Protein AF-A0AAE0DJ66-F1 (afdb_monomer_lite)

Secondary structure (DSSP, 8-state):
-TTTT-BTTTS-GGGTT--EEEEEEES---PPTT--HHHHSGGG---TTEEE-SSSEEEESSHHHHH-TTS-HHHHHHHHHHPBPEEHHHHHSPP-S-STTSGGGTT-EEEEEETT-SSS-HHHHHHHHHHT-S--EEEEES--S-HHHHSHHHHHHHHHHHHHHHTTPPPPHHHHHHHHHHH----------PPPPPPTTS---B-STT-EEEEETTTTSSSGGGSSS-SS--SSSGGG-------

Sequence (247 aa):
MAAKGLSKAEMPAASRKGGIIGLIFICAFVAQEGQSLISSLPGKKFDPWVVDYEDGQLGVRNAKNIFYNDVSPQLASQAIIRLKNQSQNALETPSGPPAWSDSFYNGRRAYVVCTEDQAVPPIGQQLMIQHSGVKWDVANIPTGHSPFLSQPGSLAAYIVAEVVKFQGGALNPNQMLSISNTTEIPLGSAESSEPASLPTAAAELSLALFSTVAVPSNLAAESGVASFFTGTELSNLTALLDLPADS

pLDDT: mean 72.69, std 26.64, range [24.89, 97.62]

InterPro domains:
  IPR029058 Alpha/Beta hydrolase fold [G3DSA:3.40.50.1820] (10-165)
  IPR052897 Secondary metabolite biosynthesis hydrolase [PTHR37017] (2-166)

Organism: NCBI:txid209136

Foldseek 3Di:
DVQACQALVSDDPVGNLKGFLAKEAELAFLADAQDFQLNPDVVSDDDPQWDDPVPQWIDGDPCCVQANVLFDPVLSVVVNVLEDTAGNCNRGPGDHHDNCLDPSRQQRAEYEQACSENNQHSVNVVVSCVVSVGDYHYFYAPHYNCCCRNPVPLVLLVVVCSLCSSVVHDDDPVSVVSRVVRVDDDDDDDDDDDDDDADPPPDPDHPVNGRMDGHMPNCPPDPPVAPVRDDPPPPPVVVVPPDDDDD

Radius of gyration: 19.14 Å; chains: 1; bounding box: 62×39×51 Å

Structure (mmCIF, N/CA/C/O backbone):
data_AF-A0AAE0DJ66-F1
#
_entry.id   AF-A0AAE0DJ66-F1
#
loop_
_atom_site.group_PDB
_atom_site.id
_atom_site.type_symbol
_atom_site.label_atom_id
_atom_site.label_alt_id
_atom_site.label_comp_id
_atom_site.label_asym_id
_atom_site.label_entity_id
_atom_site.label_seq_id
_atom_site.pdbx_PDB_ins_code
_atom_site.Cartn_x
_atom_site.Cartn_y
_atom_site.Cartn_z
_atom_site.occupancy
_atom_site.B_iso_or_equiv
_atom_site.auth_seq_id
_atom_site.auth_comp_id
_atom_site.auth_asym_id
_atom_site.auth_atom_id
_atom_site.pdbx_PDB_model_num
ATOM 1 N N . MET A 1 1 ? 4.812 2.232 13.138 1.00 58.59 1 MET A N 1
ATOM 2 C CA . MET A 1 1 ? 4.309 2.707 11.821 1.00 58.59 1 MET A CA 1
ATOM 3 C C . MET A 1 1 ? 3.535 4.017 11.958 1.00 58.59 1 MET A C 1
ATOM 5 O O . MET A 1 1 ? 3.030 4.282 13.040 1.00 58.59 1 MET A O 1
ATOM 9 N N . ALA A 1 2 ? 3.415 4.805 10.880 1.00 65.44 2 ALA A N 1
ATOM 10 C CA . ALA A 1 2 ? 2.959 6.209 10.883 1.00 65.44 2 ALA A CA 1
ATOM 11 C C . ALA A 1 2 ? 1.622 6.506 11.602 1.00 65.44 2 ALA A C 1
ATOM 13 O O . ALA A 1 2 ? 1.447 7.602 12.116 1.00 65.44 2 ALA A O 1
ATOM 14 N N . ALA A 1 3 ? 0.698 5.543 11.673 1.00 81.00 3 ALA A N 1
ATOM 15 C CA . ALA A 1 3 ? -0.620 5.712 12.300 1.00 81.00 3 ALA A CA 1
ATOM 16 C C . ALA A 1 3 ? -0.701 5.266 13.780 1.00 81.00 3 ALA A C 1
ATOM 18 O O . ALA A 1 3 ? -1.770 5.339 14.388 1.00 81.00 3 ALA A O 1
ATOM 19 N N . LYS A 1 4 ? 0.392 4.748 14.360 1.00 84.25 4 LYS A N 1
ATOM 20 C CA . LYS A 1 4 ? 0.399 4.193 15.724 1.00 84.25 4 LYS A CA 1
ATOM 21 C C . LYS A 1 4 ? 0.175 5.309 16.748 1.00 84.25 4 LYS A C 1
ATOM 23 O O . LYS A 1 4 ? 0.842 6.335 16.669 1.00 84.25 4 LYS A O 1
ATOM 28 N N . GLY A 1 5 ? -0.745 5.113 17.697 1.00 84.25 5 GLY A N 1
ATOM 29 C CA . GLY A 1 5 ? -1.082 6.123 18.709 1.00 84.25 5 GLY A CA 1
ATOM 30 C C . GLY A 1 5 ? -1.919 7.299 18.189 1.00 84.25 5 GLY A C 1
ATOM 31 O O . GLY A 1 5 ? -2.186 8.237 18.936 1.00 84.25 5 GLY A O 1
ATOM 32 N N . LEU A 1 6 ? -2.331 7.273 16.914 1.00 83.88 6 LEU A N 1
ATOM 33 C CA . LEU A 1 6 ? -3.152 8.315 16.286 1.00 83.88 6 LEU A CA 1
ATOM 34 C C . LEU A 1 6 ? -4.622 7.901 16.143 1.00 83.88 6 LEU A C 1
ATOM 36 O O . LEU A 1 6 ? -5.395 8.584 15.463 1.00 83.88 6 LEU A O 1
ATOM 40 N N . SER A 1 7 ? -5.032 6.787 16.757 1.00 81.81 7 SER A N 1
ATOM 41 C CA . SER A 1 7 ? -6.435 6.386 16.741 1.00 81.81 7 SER A CA 1
ATOM 42 C C . SER A 1 7 ? -7.298 7.389 17.507 1.00 81.81 7 SER A C 1
ATOM 44 O O . SER A 1 7 ? -6.872 7.998 18.491 1.00 81.81 7 SER A O 1
ATOM 46 N N . LYS A 1 8 ? -8.563 7.535 17.099 1.00 77.50 8 LYS A N 1
ATOM 47 C CA . LYS A 1 8 ? -9.506 8.428 17.796 1.00 77.50 8 LYS A CA 1
ATOM 48 C C . LYS A 1 8 ? -9.683 8.073 19.286 1.00 77.50 8 LYS A C 1
ATOM 50 O O . LYS A 1 8 ? -10.013 8.953 20.078 1.00 77.50 8 LYS A O 1
ATOM 55 N N . ALA A 1 9 ? -9.483 6.808 19.670 1.00 74.38 9 ALA A N 1
ATOM 56 C CA . ALA A 1 9 ? -9.576 6.369 21.066 1.00 74.38 9 ALA A CA 1
ATOM 57 C C . ALA A 1 9 ? -8.356 6.760 21.912 1.00 74.38 9 ALA A C 1
ATOM 59 O O . ALA A 1 9 ? -8.516 7.061 23.092 1.00 74.38 9 ALA A O 1
ATOM 60 N N . GLU A 1 10 ? -7.161 6.768 21.320 1.00 70.06 10 GLU A N 1
ATOM 61 C CA . GLU A 1 10 ? -5.904 7.068 22.017 1.00 70.06 10 GLU A CA 1
ATOM 62 C C . GLU A 1 10 ? -5.645 8.576 22.150 1.00 70.06 10 GLU A C 1
ATOM 64 O O . GLU A 1 10 ? -4.862 8.999 23.000 1.00 70.06 10 GLU A O 1
ATOM 69 N N . MET A 1 11 ? -6.327 9.412 21.358 1.00 66.12 11 MET A N 1
ATOM 70 C CA . MET A 1 11 ? -6.182 10.863 21.458 1.00 66.12 11 MET A CA 1
ATOM 71 C C . MET A 1 11 ? -6.816 11.434 22.748 1.00 66.12 11 MET A C 1
ATOM 73 O O . MET A 1 11 ? -7.948 11.073 23.103 1.00 66.12 11 MET A O 1
ATOM 77 N N . PRO A 1 12 ? -6.144 12.390 23.429 1.00 61.56 12 PRO A N 1
ATOM 78 C CA . PRO A 1 12 ? -6.683 13.067 24.606 1.00 61.56 12 PRO A CA 1
ATOM 79 C C . PRO A 1 12 ? -8.059 13.678 24.345 1.00 61.56 12 PRO A C 1
ATOM 81 O O . PRO A 1 12 ? -8.336 14.164 23.250 1.00 61.56 12 PRO A O 1
ATOM 84 N N . ALA A 1 13 ? -8.914 13.724 25.372 1.00 59.25 13 ALA A N 1
ATOM 85 C CA . ALA A 1 13 ? -10.280 14.244 25.262 1.00 59.25 13 ALA A CA 1
ATOM 86 C C . ALA A 1 13 ? -10.365 15.643 24.632 1.00 59.25 13 ALA A C 1
ATOM 88 O O . ALA A 1 13 ? -11.260 15.896 23.829 1.00 59.25 13 ALA A O 1
ATOM 89 N N . ALA A 1 14 ? -9.396 16.509 24.940 1.00 55.28 14 ALA A N 1
ATOM 90 C CA . ALA A 1 14 ? -9.280 17.857 24.388 1.00 55.28 14 ALA A CA 1
ATOM 91 C C . ALA A 1 14 ? -8.884 17.894 22.892 1.00 55.28 14 ALA A C 1
ATOM 93 O O . ALA A 1 14 ? -9.112 18.899 22.224 1.00 55.28 14 ALA A O 1
ATOM 94 N N . SER A 1 15 ? -8.335 16.801 22.351 1.00 58.38 15 SER A N 1
ATOM 95 C CA . SER A 1 15 ? -7.846 16.662 20.969 1.00 58.38 15 SER A CA 1
ATOM 96 C C . SER A 1 15 ? -8.743 15.778 20.086 1.00 58.38 15 SER A C 1
ATOM 98 O O . SER A 1 15 ? -8.453 15.601 18.905 1.00 58.38 15 SER A O 1
ATOM 100 N N . ARG A 1 16 ? -9.875 15.272 20.608 1.00 57.75 16 ARG A N 1
ATOM 101 C CA . ARG A 1 16 ? -10.846 14.413 19.883 1.00 57.75 16 ARG A CA 1
ATOM 102 C C . ARG A 1 16 ? -11.605 15.089 18.732 1.00 57.75 16 ARG A C 1
ATOM 104 O O . ARG A 1 16 ? -12.504 14.476 18.159 1.00 57.75 16 ARG A O 1
ATOM 111 N N . LYS A 1 17 ? -11.245 16.323 18.363 1.00 60.84 17 LYS A N 1
ATOM 112 C CA . LYS A 1 17 ? -11.675 16.937 17.095 1.00 60.84 17 LYS A CA 1
ATOM 113 C C . LYS A 1 17 ? -11.081 16.219 15.868 1.00 60.84 17 LYS A C 1
ATOM 115 O O . LYS A 1 17 ? -11.551 16.454 14.762 1.00 60.84 17 LYS A O 1
ATOM 120 N N . GLY A 1 18 ? -10.075 15.357 16.065 1.00 71.62 18 GLY A N 1
ATOM 121 C CA . GLY A 1 18 ? -9.435 14.552 15.023 1.00 71.62 18 GLY A CA 1
ATOM 122 C C . GLY A 1 18 ? -9.135 13.111 15.457 1.00 71.62 18 GLY A C 1
ATOM 123 O O . GLY A 1 18 ? -9.668 12.612 16.450 1.00 71.62 18 GLY A O 1
ATOM 124 N N . GLY A 1 19 ? -8.309 12.427 14.662 1.00 82.56 19 GLY A N 1
ATOM 125 C CA . GLY A 1 19 ? -7.868 11.045 14.892 1.00 82.56 19 GLY A CA 1
ATOM 126 C C . GLY A 1 19 ? -8.297 10.087 13.784 1.00 82.56 19 GLY A C 1
ATOM 127 O O . GLY A 1 19 ? -9.255 10.363 13.058 1.00 82.56 19 GLY A O 1
ATOM 128 N N . ILE A 1 20 ? -7.579 8.972 13.664 1.00 88.50 20 ILE A N 1
ATOM 129 C CA . ILE A 1 20 ? -7.792 7.945 12.643 1.00 88.50 20 ILE A CA 1
ATOM 130 C C . ILE A 1 20 ? -8.927 7.018 13.090 1.00 88.50 20 ILE A C 1
ATOM 132 O O . ILE A 1 20 ? -8.930 6.531 14.225 1.00 88.50 20 ILE A O 1
ATOM 136 N N . ILE A 1 21 ? -9.904 6.790 12.211 1.00 89.38 21 ILE A N 1
ATOM 137 C CA . ILE A 1 21 ? -11.058 5.917 12.484 1.00 89.38 21 ILE A CA 1
ATOM 138 C C . ILE A 1 21 ? -10.909 4.527 11.875 1.00 89.38 21 ILE A C 1
ATOM 140 O O . ILE A 1 21 ? -11.507 3.590 12.387 1.00 89.38 21 ILE A O 1
ATOM 144 N N . GLY A 1 22 ? -10.091 4.382 10.837 1.00 91.69 22 GLY A N 1
ATOM 145 C CA . GLY A 1 22 ? -9.840 3.117 10.164 1.00 91.69 22 GLY A CA 1
ATOM 146 C C . GLY A 1 22 ? -8.659 3.206 9.210 1.00 91.69 22 GLY A C 1
ATOM 147 O O . GLY A 1 22 ? -8.112 4.289 8.974 1.00 91.69 22 GLY A O 1
ATOM 148 N N . LEU A 1 23 ? -8.260 2.049 8.696 1.00 94.38 23 LEU A N 1
ATOM 149 C CA . LEU A 1 23 ? -7.093 1.884 7.838 1.00 94.38 23 LEU A CA 1
ATOM 150 C C . LEU A 1 23 ? -7.515 1.201 6.542 1.00 94.38 23 LEU A C 1
ATOM 152 O O . LEU A 1 23 ? -8.129 0.137 6.594 1.00 94.38 23 LEU A O 1
ATOM 156 N N . ILE A 1 24 ? -7.159 1.792 5.403 1.00 95.50 24 ILE A N 1
ATOM 157 C CA . ILE A 1 24 ? -7.376 1.197 4.081 1.00 95.50 24 ILE A CA 1
ATOM 158 C C . ILE A 1 24 ? -6.013 1.028 3.417 1.00 95.50 24 ILE A C 1
ATOM 160 O O . ILE A 1 24 ? -5.283 2.000 3.220 1.00 95.50 24 ILE A O 1
ATOM 164 N N . PHE A 1 25 ? -5.648 -0.212 3.118 1.00 95.50 25 PHE A N 1
ATOM 165 C CA . PHE A 1 25 ? -4.403 -0.565 2.441 1.00 95.50 25 PHE A CA 1
ATOM 166 C C . PHE A 1 25 ? -4.726 -0.855 0.979 1.00 95.50 25 PHE A C 1
ATOM 168 O O . PHE A 1 25 ? -5.679 -1.573 0.700 1.00 95.50 25 PHE A O 1
ATOM 175 N N . ILE A 1 26 ? -3.964 -0.299 0.042 1.00 95.94 26 ILE A N 1
ATOM 176 C CA . ILE A 1 26 ? -4.214 -0.463 -1.394 1.00 95.94 26 ILE A CA 1
ATOM 177 C C . ILE A 1 26 ? -2.964 -1.072 -2.002 1.00 95.94 26 ILE A C 1
ATOM 179 O O . ILE A 1 26 ? -1.934 -0.407 -1.995 1.00 95.94 26 ILE A O 1
ATOM 183 N N . CYS A 1 27 ? -3.029 -2.340 -2.426 1.00 91.81 27 CYS A N 1
ATOM 184 C CA . CYS A 1 27 ? -1.891 -3.109 -2.955 1.00 91.81 27 CYS A CA 1
ATOM 185 C C . CYS A 1 27 ? -0.570 -2.915 -2.177 1.00 91.81 27 CYS A C 1
ATOM 187 O O . CYS A 1 27 ? 0.524 -2.886 -2.739 1.00 91.81 27 CYS A O 1
ATOM 189 N N . ALA A 1 28 ? -0.680 -2.736 -0.857 1.00 87.81 28 ALA A N 1
ATOM 190 C CA . ALA A 1 28 ? 0.401 -2.266 0.001 1.00 87.81 28 ALA A CA 1
ATOM 191 C C . ALA A 1 28 ? 1.054 -3.405 0.793 1.00 87.81 28 ALA A C 1
ATOM 193 O O . ALA A 1 28 ? 0.428 -4.425 1.100 1.00 87.81 28 ALA A O 1
ATOM 194 N N . PHE A 1 29 ? 2.299 -3.191 1.217 1.00 88.44 29 PHE A N 1
ATOM 195 C CA . PHE A 1 29 ? 2.962 -4.086 2.161 1.00 88.44 29 PHE A CA 1
ATOM 196 C C . PHE A 1 29 ? 2.317 -4.020 3.552 1.00 88.44 29 PHE A C 1
ATOM 198 O O . PHE A 1 29 ? 2.144 -2.945 4.128 1.00 88.44 29 PHE A O 1
ATOM 205 N N . VAL A 1 30 ? 2.025 -5.185 4.139 1.00 91.06 30 VAL A N 1
ATOM 206 C CA . VAL A 1 30 ? 1.584 -5.301 5.540 1.00 91.06 30 VAL A CA 1
ATOM 207 C C . VAL A 1 30 ? 2.800 -5.612 6.410 1.00 91.06 30 VAL A C 1
ATOM 209 O O . VAL A 1 30 ? 3.042 -6.753 6.799 1.00 91.06 30 VAL A O 1
ATOM 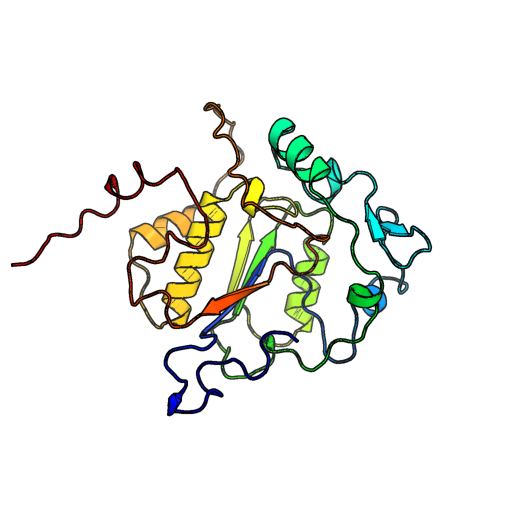212 N N . ALA A 1 31 ? 3.614 -4.586 6.668 1.00 88.44 31 ALA A N 1
ATOM 213 C CA . ALA A 1 31 ? 4.862 -4.744 7.408 1.00 88.44 31 ALA A CA 1
ATOM 214 C C . ALA A 1 31 ? 4.621 -5.201 8.858 1.00 88.44 31 ALA A C 1
ATOM 216 O O . ALA A 1 31 ? 3.796 -4.625 9.578 1.00 88.44 31 ALA A O 1
ATOM 217 N N . GLN A 1 32 ? 5.378 -6.218 9.273 1.00 89.94 32 GLN A N 1
ATOM 218 C CA . GLN A 1 32 ? 5.424 -6.728 10.642 1.00 89.94 32 GLN A CA 1
ATOM 219 C C . GLN A 1 32 ? 6.404 -5.913 11.488 1.00 89.94 32 GLN A C 1
ATOM 221 O O . GLN A 1 32 ? 7.368 -5.341 10.976 1.00 89.94 32 GLN A O 1
ATOM 226 N N . GLU A 1 33 ? 6.181 -5.885 12.800 1.00 91.62 33 GLU A N 1
ATOM 227 C CA . GLU A 1 33 ? 7.121 -5.246 13.720 1.00 91.62 33 GLU A CA 1
ATOM 228 C C . GLU A 1 33 ? 8.510 -5.897 13.636 1.00 91.62 33 GLU A C 1
ATOM 230 O O . GLU A 1 33 ? 8.650 -7.117 13.544 1.00 91.62 33 GLU A O 1
ATOM 235 N N . GLY A 1 34 ? 9.550 -5.064 13.629 1.00 92.56 34 GLY A N 1
ATOM 236 C CA . GLY A 1 34 ? 10.939 -5.487 13.491 1.00 92.56 34 GLY A CA 1
ATOM 237 C C . GLY A 1 34 ? 11.329 -5.941 12.082 1.00 92.56 34 GLY A C 1
ATOM 238 O O . GLY A 1 34 ? 12.495 -6.262 11.868 1.00 92.56 34 GLY A O 1
ATOM 239 N N . GLN A 1 35 ? 10.401 -5.951 11.118 1.00 90.31 35 GLN A N 1
ATOM 240 C CA . GLN A 1 35 ? 10.686 -6.279 9.721 1.00 90.31 35 GLN A CA 1
ATOM 241 C C . GLN A 1 35 ? 10.744 -5.026 8.854 1.00 90.31 35 GLN A C 1
ATOM 243 O O . GLN A 1 35 ? 10.038 -4.043 9.083 1.00 90.31 35 GLN A O 1
ATOM 248 N N . SER A 1 36 ? 11.583 -5.074 7.832 1.00 89.62 36 SER A N 1
ATOM 249 C CA . SER A 1 36 ? 11.622 -4.100 6.751 1.00 89.62 36 SER A CA 1
ATOM 250 C C . SER A 1 36 ? 11.056 -4.718 5.475 1.00 89.62 36 SER A C 1
ATOM 252 O O . SER A 1 36 ? 10.722 -5.910 5.439 1.00 89.62 36 SER A O 1
ATOM 254 N N . LEU A 1 37 ? 10.926 -3.918 4.416 1.00 88.50 37 LEU A N 1
ATOM 255 C CA . LEU A 1 37 ? 10.503 -4.457 3.129 1.00 88.50 37 LEU A CA 1
ATOM 256 C C . LEU A 1 37 ? 11.527 -5.482 2.640 1.00 88.50 37 LEU A C 1
ATOM 258 O O . LEU A 1 37 ? 11.157 -6.619 2.366 1.00 88.50 37 LEU A O 1
ATOM 262 N N . ILE A 1 38 ? 12.816 -5.121 2.630 1.00 87.94 38 ILE A N 1
ATOM 263 C CA . ILE A 1 38 ? 13.873 -6.016 2.144 1.00 87.94 38 ILE A CA 1
ATOM 264 C C . ILE A 1 38 ? 13.946 -7.318 2.948 1.00 87.94 38 ILE A C 1
ATOM 266 O O . ILE A 1 38 ? 14.127 -8.382 2.364 1.00 87.94 38 ILE A O 1
ATOM 270 N N . SER A 1 39 ? 13.761 -7.275 4.276 1.00 90.88 39 SER A N 1
ATOM 271 C CA . SER A 1 39 ? 13.834 -8.483 5.110 1.00 90.88 39 SER A CA 1
ATOM 272 C C . SER A 1 39 ? 12.671 -9.444 4.863 1.00 90.88 39 SER A C 1
ATOM 274 O O . SER A 1 39 ? 12.801 -10.632 5.161 1.00 90.88 39 SER A O 1
ATOM 276 N N . SER A 1 40 ? 11.573 -8.929 4.301 1.00 86.12 40 SER A N 1
ATOM 277 C CA . SER A 1 40 ? 10.354 -9.667 3.967 1.00 86.12 40 SER A CA 1
ATOM 278 C C . SER A 1 40 ? 10.358 -10.219 2.535 1.00 86.12 40 SER A C 1
ATOM 280 O O . SER A 1 40 ? 9.495 -11.028 2.197 1.00 86.12 40 SER A O 1
ATOM 282 N N . LEU A 1 41 ? 11.315 -9.813 1.692 1.00 86.88 41 LEU A N 1
ATOM 283 C CA . LEU A 1 41 ? 11.442 -10.306 0.320 1.00 86.88 41 LEU A CA 1
ATOM 284 C C . LEU A 1 41 ? 12.162 -11.666 0.249 1.00 86.88 41 LEU A C 1
ATOM 286 O O . LEU A 1 41 ? 13.050 -11.954 1.065 1.00 86.88 41 LEU A O 1
ATOM 290 N N . PRO A 1 42 ? 11.854 -12.501 -0.766 1.00 82.38 42 PRO A N 1
ATOM 291 C CA . PRO A 1 42 ? 12.588 -13.734 -1.026 1.00 82.38 42 PRO A CA 1
ATOM 292 C C . PRO A 1 42 ? 14.099 -13.497 -1.129 1.00 82.38 42 PRO A C 1
ATOM 294 O O . PRO A 1 42 ? 14.575 -12.645 -1.875 1.00 82.38 42 PRO A O 1
ATOM 297 N N . GLY A 1 43 ? 14.879 -14.248 -0.349 1.00 89.00 43 GLY A N 1
ATOM 298 C CA . GLY A 1 43 ? 16.340 -14.128 -0.345 1.00 89.00 43 GLY A CA 1
ATOM 299 C C . GLY A 1 43 ? 16.883 -12.799 0.196 1.00 89.00 43 GLY A C 1
ATOM 300 O O . GLY A 1 43 ? 18.093 -12.595 0.116 1.00 89.00 43 GLY A O 1
ATOM 301 N N . LYS A 1 44 ? 16.027 -11.932 0.761 1.00 90.19 44 LYS A N 1
ATOM 302 C CA . LYS A 1 44 ? 16.375 -10.604 1.291 1.00 90.19 44 LYS A CA 1
ATOM 303 C C . LYS A 1 44 ? 17.063 -9.706 0.263 1.00 90.19 44 LYS A C 1
ATOM 305 O O . LYS A 1 44 ? 18.057 -9.047 0.563 1.00 90.19 44 LYS A O 1
ATOM 310 N N . LYS A 1 45 ? 16.567 -9.744 -0.973 1.00 89.69 45 LYS A N 1
ATOM 311 C CA . LYS A 1 45 ? 17.083 -8.975 -2.107 1.00 89.69 45 LYS A CA 1
ATOM 312 C C . LYS A 1 45 ? 15.938 -8.255 -2.796 1.00 89.69 45 LYS A C 1
ATOM 314 O O . LYS A 1 45 ? 14.833 -8.784 -2.856 1.00 89.69 45 LYS A O 1
ATOM 319 N N . PHE A 1 46 ? 16.224 -7.065 -3.313 1.00 88.44 46 PHE A N 1
ATOM 320 C CA . PHE A 1 46 ? 15.289 -6.362 -4.174 1.00 88.44 46 PHE A CA 1
ATOM 321 C C . PHE A 1 46 ? 15.064 -7.147 -5.465 1.00 88.44 46 PHE A C 1
ATOM 323 O O . PHE A 1 46 ? 15.960 -7.845 -5.952 1.00 88.44 46 PHE A O 1
ATOM 330 N N . ASP A 1 47 ? 13.866 -7.011 -6.022 1.00 89.81 47 ASP A N 1
ATOM 331 C CA . ASP A 1 47 ? 13.542 -7.605 -7.308 1.00 89.81 47 ASP A CA 1
ATOM 332 C C . ASP A 1 47 ? 14.418 -7.034 -8.441 1.00 89.81 47 ASP A C 1
ATOM 334 O O . ASP A 1 47 ? 14.852 -5.882 -8.372 1.00 89.81 47 ASP A O 1
ATOM 338 N N . PRO A 1 48 ? 14.645 -7.783 -9.539 1.00 92.50 48 PRO A N 1
ATOM 339 C CA . PRO A 1 48 ? 15.525 -7.356 -10.636 1.00 92.50 48 PRO A CA 1
ATOM 340 C C . PRO A 1 48 ? 15.134 -6.035 -11.322 1.00 92.50 48 PRO A C 1
ATOM 342 O O . PRO A 1 48 ? 15.954 -5.404 -12.002 1.00 92.50 48 PRO A O 1
ATOM 345 N N . TRP A 1 49 ? 13.872 -5.623 -11.184 1.00 93.38 49 TRP A N 1
ATOM 346 C CA . TRP A 1 49 ? 13.379 -4.354 -11.713 1.00 93.38 49 TRP A CA 1
ATOM 347 C C . TRP A 1 49 ? 13.807 -3.147 -10.869 1.00 93.38 49 TRP A C 1
ATOM 349 O O . TRP A 1 49 ? 13.733 -2.025 -11.364 1.00 93.38 49 TRP A O 1
ATOM 359 N N . VAL A 1 50 ? 14.313 -3.343 -9.650 1.00 94.00 50 VAL A N 1
ATOM 360 C CA . VAL A 1 50 ? 14.881 -2.270 -8.827 1.00 94.00 50 VAL A CA 1
ATOM 361 C C . VAL A 1 50 ? 16.278 -1.901 -9.339 1.00 94.00 50 VAL A C 1
ATOM 363 O O . VAL A 1 50 ? 17.117 -2.760 -9.632 1.00 94.00 50 VAL A O 1
ATOM 366 N N . VAL A 1 51 ? 16.526 -0.600 -9.488 1.00 94.62 51 VAL A N 1
ATOM 367 C CA . VAL A 1 51 ? 17.845 -0.038 -9.809 1.00 94.62 51 VAL A CA 1
ATOM 368 C C . VAL A 1 51 ? 18.432 0.537 -8.535 1.00 94.62 51 VAL A C 1
ATOM 370 O O . VAL A 1 51 ? 17.872 1.485 -8.004 1.00 94.62 51 VAL A O 1
ATOM 373 N N . ASP A 1 52 ? 19.548 -0.004 -8.072 1.00 93.00 52 ASP A N 1
ATOM 374 C CA . ASP A 1 52 ? 20.356 0.626 -7.030 1.00 93.00 52 ASP A CA 1
ATOM 375 C C . ASP A 1 52 ? 21.333 1.609 -7.691 1.00 93.00 52 ASP A C 1
ATOM 377 O O . ASP A 1 52 ? 22.059 1.220 -8.611 1.00 93.00 52 ASP A O 1
ATOM 381 N N . TYR A 1 53 ? 21.286 2.883 -7.293 1.00 90.81 53 TYR A N 1
ATOM 382 C CA . TYR A 1 53 ? 22.146 3.943 -7.827 1.00 90.81 53 TYR A CA 1
ATOM 383 C C . TYR A 1 53 ? 23.412 4.192 -6.989 1.00 90.81 53 TYR A C 1
ATOM 385 O O . TYR A 1 53 ? 24.150 5.126 -7.293 1.00 90.81 53 TYR A O 1
ATOM 393 N N . GLU A 1 54 ? 23.684 3.377 -5.963 1.00 86.62 54 GLU A N 1
ATOM 394 C CA . GLU A 1 54 ? 24.850 3.462 -5.060 1.00 86.62 54 GLU A CA 1
ATOM 395 C C . GLU A 1 54 ? 24.933 4.745 -4.200 1.00 86.62 54 GLU A C 1
ATOM 397 O O . GLU A 1 54 ? 25.767 4.844 -3.300 1.00 86.62 54 GLU A O 1
ATOM 402 N N . ASP A 1 55 ? 24.037 5.710 -4.406 1.00 90.94 55 ASP A N 1
ATOM 403 C CA . ASP A 1 55 ? 23.870 6.936 -3.615 1.00 90.94 55 ASP A CA 1
ATOM 404 C C . ASP A 1 55 ? 22.800 6.795 -2.510 1.00 90.94 55 ASP A C 1
ATOM 406 O O . ASP A 1 55 ? 22.392 7.777 -1.883 1.00 90.94 55 ASP A O 1
ATOM 410 N N . GLY A 1 56 ? 22.342 5.563 -2.263 1.00 91.56 56 GLY A N 1
ATOM 411 C CA . GLY A 1 56 ? 21.263 5.243 -1.327 1.00 91.56 56 GLY A CA 1
ATOM 412 C C . GLY A 1 56 ? 19.860 5.480 -1.890 1.00 91.56 56 GLY A C 1
ATOM 413 O O . GLY A 1 56 ? 18.888 5.464 -1.125 1.00 91.56 56 GLY A O 1
ATOM 414 N N . GLN A 1 57 ? 19.735 5.705 -3.202 1.00 93.44 57 GLN A N 1
ATOM 415 C CA . GLN A 1 57 ? 18.464 5.859 -3.898 1.00 93.44 57 GLN A CA 1
ATOM 416 C C . GLN A 1 57 ? 18.171 4.655 -4.800 1.00 93.44 57 GLN A C 1
ATOM 418 O O . GLN A 1 57 ? 19.033 4.131 -5.503 1.00 93.44 57 GLN A O 1
ATOM 423 N N . LEU A 1 58 ? 16.901 4.260 -4.827 1.00 92.38 58 LEU A N 1
ATOM 424 C CA . LEU A 1 58 ? 16.385 3.152 -5.618 1.00 92.38 58 LEU A CA 1
ATOM 425 C C . LEU A 1 58 ? 15.466 3.671 -6.725 1.00 92.38 58 LEU A C 1
ATOM 427 O O . LEU A 1 58 ? 14.465 4.340 -6.458 1.00 92.38 58 LEU A O 1
ATOM 431 N N . GLY A 1 59 ? 15.802 3.351 -7.969 1.00 93.69 59 GLY A N 1
ATOM 432 C CA . GLY A 1 59 ? 14.967 3.572 -9.146 1.00 93.69 59 GLY A CA 1
ATOM 433 C C . GLY A 1 59 ? 14.274 2.307 -9.630 1.00 93.69 59 GLY A C 1
ATOM 434 O O . GLY A 1 59 ? 14.348 1.245 -9.012 1.00 93.69 59 GLY A O 1
ATOM 435 N N . VAL A 1 60 ? 13.627 2.418 -10.793 1.00 93.50 60 VAL A N 1
ATOM 436 C CA . VAL A 1 60 ? 12.878 1.315 -11.407 1.00 93.50 60 VAL A CA 1
ATOM 437 C C . VAL A 1 60 ? 13.167 1.183 -12.889 1.00 93.50 60 VAL A C 1
ATOM 439 O O . VAL A 1 60 ? 13.045 2.136 -13.658 1.00 93.50 60 VAL A O 1
ATOM 442 N N . ARG A 1 61 ? 13.480 -0.044 -13.306 1.00 94.12 61 ARG A N 1
ATOM 443 C CA . ARG A 1 61 ? 13.473 -0.469 -14.706 1.00 94.12 61 ARG A CA 1
ATOM 444 C C . ARG A 1 61 ? 12.054 -0.844 -15.097 1.00 94.12 61 ARG A C 1
ATOM 446 O O . ARG A 1 61 ? 11.356 -1.522 -14.354 1.00 94.12 61 ARG A O 1
ATOM 453 N N . ASN A 1 62 ? 11.660 -0.462 -16.309 1.00 94.94 62 ASN A N 1
ATOM 454 C CA . ASN A 1 62 ? 10.372 -0.846 -16.882 1.00 94.94 62 ASN A CA 1
ATOM 455 C C . ASN A 1 62 ? 9.155 -0.415 -16.032 1.00 94.94 62 ASN A C 1
ATOM 457 O O . ASN A 1 62 ? 8.188 -1.160 -15.882 1.00 94.94 62 ASN A O 1
ATOM 461 N N . ALA A 1 63 ? 9.184 0.811 -15.496 1.00 94.94 63 ALA A N 1
ATOM 462 C CA . ALA A 1 63 ? 8.113 1.350 -14.652 1.00 94.94 63 ALA A CA 1
ATOM 463 C C . ALA A 1 63 ? 6.721 1.264 -15.305 1.00 94.94 63 ALA A C 1
ATOM 465 O O . ALA A 1 63 ? 5.731 1.068 -14.604 1.00 94.94 63 ALA A O 1
ATOM 466 N N . LYS A 1 64 ? 6.641 1.344 -16.645 1.00 95.88 64 LYS A N 1
ATOM 467 C CA . LYS A 1 64 ? 5.389 1.155 -17.387 1.00 95.88 64 LYS A CA 1
ATOM 468 C C . LYS A 1 64 ? 4.746 -0.199 -17.087 1.00 95.88 64 LYS A C 1
ATOM 470 O O . LYS A 1 64 ? 3.557 -0.227 -16.812 1.00 95.88 64 LYS A O 1
ATOM 475 N N . ASN A 1 65 ? 5.508 -1.289 -17.112 1.00 96.31 65 ASN A N 1
ATOM 476 C CA . ASN A 1 65 ? 4.954 -2.624 -16.886 1.00 96.31 65 ASN A CA 1
ATOM 477 C C . ASN A 1 65 ? 4.868 -2.983 -15.400 1.00 96.31 65 ASN A C 1
ATOM 479 O O . ASN A 1 65 ? 4.065 -3.831 -15.044 1.00 96.31 65 ASN A O 1
ATOM 483 N N . ILE A 1 66 ? 5.693 -2.374 -14.543 1.00 95.56 66 ILE A N 1
ATOM 484 C CA . ILE A 1 66 ? 5.712 -2.695 -13.110 1.00 95.56 66 ILE A CA 1
ATOM 485 C C . ILE A 1 66 ? 4.630 -1.927 -12.341 1.00 95.56 66 ILE A C 1
ATOM 487 O O . ILE A 1 66 ? 3.910 -2.525 -11.549 1.00 95.56 66 ILE A O 1
ATOM 491 N N . PHE A 1 67 ? 4.476 -0.621 -12.588 1.00 95.06 67 PHE A N 1
ATOM 492 C CA . PHE A 1 67 ? 3.538 0.219 -11.830 1.00 95.06 67 PHE A CA 1
ATOM 493 C C . PHE A 1 67 ? 2.299 0.655 -12.599 1.00 95.06 67 PHE A C 1
ATOM 495 O O . PHE A 1 67 ? 1.309 1.041 -11.981 1.00 95.06 67 PHE A O 1
ATOM 502 N N . TYR A 1 68 ? 2.358 0.640 -13.929 1.00 96.62 68 TYR A N 1
ATOM 503 C CA . TYR A 1 68 ? 1.374 1.306 -14.781 1.00 96.62 68 TYR A CA 1
ATOM 504 C C . TYR A 1 68 ? 0.874 0.394 -15.912 1.00 96.62 68 TYR A C 1
ATOM 506 O O . TYR A 1 68 ? 0.563 0.889 -17.002 1.00 96.62 68 TYR A O 1
ATOM 514 N N . ASN A 1 69 ? 0.856 -0.926 -15.700 1.00 96.38 69 ASN A N 1
ATOM 515 C CA . ASN A 1 69 ? 0.589 -1.932 -16.735 1.00 96.38 69 ASN A CA 1
ATOM 516 C C . ASN A 1 69 ? -0.815 -1.829 -17.339 1.00 96.38 69 ASN A C 1
ATOM 518 O O . ASN A 1 69 ? -0.982 -2.099 -18.524 1.00 96.38 69 ASN A O 1
ATOM 522 N N . ASP A 1 70 ? -1.783 -1.374 -16.554 1.00 96.56 70 ASP A N 1
ATOM 523 C CA . ASP A 1 70 ? -3.190 -1.181 -16.918 1.00 96.56 70 ASP A CA 1
ATOM 524 C C . ASP A 1 70 ? -3.565 0.300 -17.131 1.00 96.56 70 ASP A C 1
ATOM 526 O O . ASP A 1 70 ? -4.700 0.631 -17.463 1.00 96.56 70 ASP A O 1
ATOM 530 N N . VAL A 1 71 ? -2.614 1.218 -16.955 1.00 95.88 71 VAL A N 1
ATOM 531 C CA . VAL A 1 71 ? -2.819 2.657 -17.169 1.00 95.88 71 VAL A CA 1
ATOM 532 C C . VAL A 1 71 ? -2.703 2.975 -18.664 1.00 95.88 71 VAL A C 1
ATOM 534 O O . VAL A 1 71 ? -1.894 2.368 -19.371 1.00 95.88 71 VAL A O 1
ATOM 537 N N . SER A 1 72 ? -3.443 3.964 -19.179 1.00 95.75 72 SER A N 1
ATOM 538 C CA . SER A 1 72 ? -3.297 4.373 -20.585 1.00 95.75 72 SER A CA 1
ATOM 539 C C . SER A 1 72 ? -1.845 4.787 -20.903 1.00 95.75 72 SER A C 1
ATOM 541 O O . SER A 1 72 ? -1.140 5.301 -20.026 1.00 95.75 72 SER A O 1
ATOM 543 N N . PRO A 1 73 ? -1.334 4.556 -22.128 1.00 95.50 73 PRO A N 1
ATOM 544 C CA . PRO A 1 73 ? 0.050 4.891 -22.471 1.00 95.50 73 PRO A CA 1
ATOM 545 C C . PRO A 1 73 ? 0.401 6.357 -22.198 1.00 95.50 73 PRO A C 1
ATOM 547 O O . PRO A 1 73 ? 1.441 6.636 -21.609 1.00 95.50 73 PRO A O 1
ATOM 550 N N . GLN A 1 74 ? -0.495 7.278 -22.554 1.00 95.56 74 GLN A N 1
ATOM 551 C CA . GLN A 1 74 ? -0.311 8.717 -22.385 1.00 95.56 74 GLN A CA 1
ATOM 552 C C . GLN A 1 74 ? -0.194 9.091 -20.902 1.00 95.56 74 GLN A C 1
ATOM 554 O O . GLN A 1 74 ? 0.757 9.768 -20.507 1.00 95.56 74 GLN A O 1
ATOM 559 N N . LEU A 1 75 ? -1.121 8.602 -20.073 1.00 93.38 75 LEU A N 1
ATOM 560 C CA . LEU A 1 75 ? -1.127 8.862 -18.634 1.00 93.38 75 LEU A CA 1
ATOM 561 C C . LEU A 1 75 ? 0.097 8.238 -17.951 1.00 93.38 75 LEU A C 1
ATOM 563 O O . LEU A 1 75 ? 0.757 8.882 -17.137 1.00 93.38 75 LEU A O 1
ATOM 567 N N . ALA A 1 76 ? 0.458 7.014 -18.338 1.00 94.50 76 ALA A N 1
ATOM 568 C CA . ALA A 1 76 ? 1.626 6.332 -17.803 1.00 94.50 76 ALA A CA 1
ATOM 569 C C . ALA A 1 76 ? 2.932 7.051 -18.157 1.00 94.50 76 ALA A C 1
ATOM 571 O O . ALA A 1 76 ? 3.775 7.217 -17.283 1.00 94.50 76 ALA A O 1
ATOM 572 N N . SER A 1 77 ? 3.103 7.538 -19.391 1.00 95.56 77 SER A N 1
ATOM 573 C CA . SER A 1 77 ? 4.276 8.342 -19.761 1.00 95.56 77 SER A CA 1
ATOM 574 C C . SER A 1 77 ? 4.406 9.585 -18.882 1.00 95.56 77 SER A C 1
ATOM 576 O O . SER A 1 77 ? 5.492 9.883 -18.388 1.00 95.56 77 SER A O 1
ATOM 578 N N . GLN A 1 78 ? 3.297 10.281 -18.625 1.00 94.00 78 GLN A N 1
ATOM 579 C CA . GLN A 1 78 ? 3.302 11.450 -17.748 1.00 94.00 78 GLN A CA 1
ATOM 580 C C . GLN A 1 78 ? 3.578 11.084 -16.282 1.00 94.00 78 GLN A C 1
ATOM 582 O O . GLN A 1 78 ? 4.202 11.872 -15.572 1.00 94.00 78 GLN A O 1
ATOM 587 N N . ALA A 1 79 ? 3.101 9.933 -15.803 1.00 92.31 79 ALA A N 1
ATOM 588 C CA . ALA A 1 79 ? 3.372 9.445 -14.450 1.00 92.31 79 ALA A CA 1
ATOM 589 C C . ALA A 1 79 ? 4.843 9.028 -14.283 1.00 92.31 79 ALA A C 1
ATOM 591 O O . ALA A 1 79 ? 5.472 9.372 -13.288 1.00 92.31 79 ALA A O 1
ATOM 592 N N . ILE A 1 80 ? 5.423 8.367 -15.289 1.00 94.19 80 ILE A N 1
ATOM 593 C CA . ILE A 1 80 ? 6.832 7.949 -15.299 1.00 94.19 80 ILE A CA 1
ATOM 594 C C . ILE A 1 80 ? 7.771 9.157 -15.234 1.00 94.19 80 ILE A C 1
ATOM 596 O O . ILE A 1 80 ? 8.744 9.112 -14.492 1.00 94.19 80 ILE A O 1
ATOM 600 N N . ILE A 1 81 ? 7.468 10.253 -15.938 1.00 93.81 81 ILE A N 1
ATOM 601 C CA . ILE A 1 81 ? 8.270 11.493 -15.874 1.00 93.81 81 ILE A CA 1
ATOM 602 C C . ILE A 1 81 ? 8.311 12.077 -14.451 1.00 93.81 81 ILE A C 1
ATOM 604 O O . ILE A 1 81 ? 9.289 12.715 -14.072 1.00 93.81 81 ILE A O 1
ATOM 608 N N . ARG A 1 82 ? 7.252 11.864 -13.664 1.00 90.88 82 ARG A N 1
ATOM 609 C CA . ARG A 1 82 ? 7.126 12.350 -12.282 1.00 90.88 82 ARG A CA 1
ATOM 610 C C . ARG A 1 82 ? 7.607 11.343 -11.237 1.00 90.88 82 ARG A C 1
ATOM 612 O O . ARG A 1 82 ? 7.687 11.698 -10.063 1.00 90.88 82 ARG A O 1
ATOM 619 N N . LEU A 1 83 ? 7.920 10.110 -11.640 1.00 90.19 83 LEU A N 1
ATOM 620 C CA . LEU A 1 83 ? 8.368 9.059 -10.736 1.00 90.19 83 LEU A CA 1
ATOM 621 C C . LEU A 1 83 ? 9.737 9.426 -10.158 1.00 90.19 83 LEU A C 1
ATOM 623 O O . LEU A 1 83 ? 10.698 9.643 -10.898 1.00 90.19 83 LEU A O 1
ATOM 627 N N . LYS A 1 84 ? 9.823 9.476 -8.829 1.00 92.25 84 LYS A N 1
ATOM 628 C CA . LYS A 1 84 ? 11.069 9.771 -8.117 1.00 92.25 84 LYS A CA 1
ATOM 629 C C . LYS A 1 84 ? 11.727 8.499 -7.608 1.00 92.25 84 LYS A C 1
ATOM 631 O O . LYS A 1 84 ? 11.054 7.512 -7.306 1.00 92.25 84 LYS A O 1
ATOM 636 N N . ASN A 1 85 ? 13.048 8.558 -7.461 1.00 91.94 85 ASN A N 1
ATOM 637 C CA . ASN A 1 85 ? 13.781 7.512 -6.764 1.00 91.94 85 ASN A CA 1
ATOM 638 C C . ASN A 1 85 ? 13.393 7.490 -5.277 1.00 91.94 85 ASN A C 1
ATOM 640 O O . ASN A 1 85 ? 13.146 8.533 -4.669 1.00 91.94 85 ASN A O 1
ATOM 644 N N . GLN A 1 86 ? 13.377 6.295 -4.699 1.00 89.38 86 GLN A N 1
ATOM 645 C CA . GLN A 1 86 ? 13.050 6.042 -3.301 1.00 89.38 86 GLN A CA 1
ATOM 646 C C . GLN A 1 86 ? 14.309 5.939 -2.459 1.00 89.38 86 GLN A C 1
ATOM 648 O O . GLN A 1 86 ? 15.268 5.300 -2.871 1.00 89.38 86 GLN A O 1
ATOM 653 N N . SER A 1 87 ? 14.274 6.457 -1.235 1.00 93.12 87 SER A N 1
ATOM 654 C CA . SER A 1 87 ? 15.348 6.186 -0.280 1.00 93.12 87 SER A CA 1
ATOM 655 C C . SER A 1 87 ? 15.415 4.693 0.049 1.00 93.12 87 SER A C 1
ATOM 657 O O . SER A 1 87 ? 14.446 4.125 0.559 1.00 93.12 87 SER A O 1
ATOM 659 N N . GLN A 1 88 ? 16.572 4.074 -0.176 1.00 92.19 88 GLN A N 1
ATOM 660 C CA . GLN A 1 88 ? 16.842 2.685 0.192 1.00 92.19 88 GLN A CA 1
ATOM 661 C C . GLN A 1 88 ? 16.612 2.448 1.686 1.00 92.19 88 GLN A C 1
ATOM 663 O O . GLN A 1 88 ? 15.929 1.499 2.069 1.00 92.19 88 GLN A O 1
ATOM 668 N N . ASN A 1 89 ? 17.061 3.379 2.533 1.00 92.62 89 ASN A N 1
ATOM 669 C CA . ASN A 1 89 ? 16.872 3.301 3.982 1.00 92.62 89 ASN A CA 1
ATOM 670 C C . ASN A 1 89 ? 15.398 3.153 4.383 1.00 92.62 89 ASN A C 1
ATOM 672 O O . ASN A 1 89 ? 15.101 2.454 5.350 1.00 92.62 89 ASN A O 1
ATOM 676 N N . ALA A 1 90 ? 14.462 3.756 3.643 1.00 88.69 90 ALA A N 1
ATOM 677 C CA . ALA A 1 90 ? 13.033 3.614 3.923 1.00 88.69 90 ALA A CA 1
ATOM 678 C C . ALA A 1 90 ? 12.515 2.179 3.698 1.00 88.69 90 ALA A C 1
ATOM 680 O O . ALA A 1 90 ? 11.502 1.803 4.283 1.00 88.69 90 ALA A O 1
ATOM 681 N N . LEU A 1 91 ? 13.195 1.382 2.868 1.00 89.69 91 LEU A N 1
ATOM 682 C CA . LEU A 1 91 ? 12.841 -0.011 2.574 1.00 89.69 91 LEU A CA 1
ATOM 683 C C . LEU A 1 91 ? 13.634 -1.021 3.412 1.00 89.69 91 LEU A C 1
ATOM 685 O O . LEU A 1 91 ? 13.209 -2.170 3.549 1.00 89.69 91 LEU A O 1
ATOM 689 N N . GLU A 1 92 ? 14.769 -0.604 3.973 1.00 90.56 92 GLU A N 1
ATOM 690 C CA . GLU A 1 92 ? 15.657 -1.464 4.759 1.00 90.56 92 GLU A CA 1
ATOM 691 C C . GLU A 1 92 ? 15.501 -1.304 6.271 1.00 90.56 92 GLU A C 1
ATOM 693 O O . GLU A 1 92 ? 15.760 -2.251 7.018 1.00 90.56 92 GLU A O 1
ATOM 698 N N . THR A 1 93 ? 15.024 -0.145 6.728 1.00 91.62 93 THR A N 1
ATOM 699 C CA . THR A 1 93 ? 14.836 0.130 8.155 1.00 91.62 93 THR A CA 1
ATOM 700 C C . THR A 1 93 ? 13.721 -0.750 8.735 1.00 91.62 93 THR A C 1
ATOM 702 O O . THR A 1 93 ? 12.607 -0.749 8.203 1.00 91.62 93 THR A O 1
ATOM 705 N N . PRO A 1 94 ? 13.972 -1.482 9.838 1.00 92.38 94 PRO A N 1
ATOM 706 C CA . PRO A 1 94 ? 12.939 -2.237 10.537 1.00 92.38 94 PRO A CA 1
ATOM 707 C C . PRO A 1 94 ? 11.758 -1.365 10.972 1.00 92.38 94 PRO A C 1
ATOM 709 O O . PRO A 1 94 ? 11.925 -0.295 11.560 1.00 92.38 94 PRO A O 1
ATOM 712 N N . SER A 1 95 ? 10.546 -1.851 10.730 1.00 88.81 95 SER A N 1
ATOM 713 C CA . SER A 1 95 ? 9.316 -1.172 11.119 1.00 88.81 95 SER A CA 1
ATOM 714 C C . SER A 1 95 ? 9.109 -1.259 12.628 1.00 88.81 95 SER A C 1
ATOM 716 O O . SER A 1 95 ? 9.158 -2.339 13.209 1.0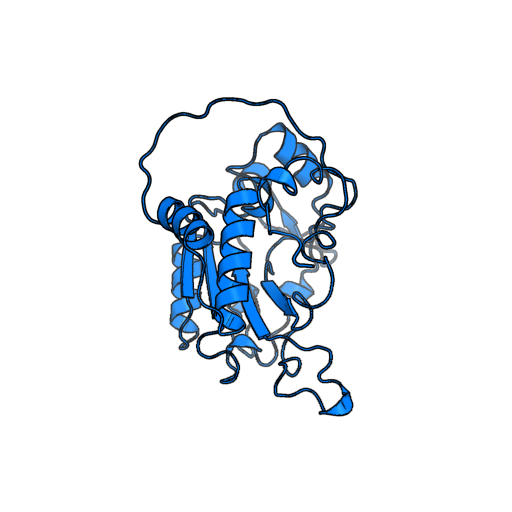0 88.81 95 SER A O 1
ATOM 718 N N . GLY A 1 96 ? 8.803 -0.134 13.276 1.00 88.69 96 GLY A N 1
ATOM 719 C CA . GLY A 1 96 ? 8.262 -0.156 14.641 1.00 88.69 96 GLY A CA 1
ATOM 720 C C . GLY A 1 96 ? 6.830 -0.720 14.689 1.00 88.69 96 GLY A C 1
ATOM 721 O O . GLY A 1 96 ? 6.240 -0.953 13.627 1.00 88.69 96 GLY A O 1
ATOM 722 N N . PRO A 1 97 ? 6.219 -0.831 15.884 1.00 90.38 97 PRO A N 1
ATOM 723 C CA . PRO A 1 97 ? 4.899 -1.429 16.069 1.00 90.38 97 PRO A CA 1
ATOM 724 C C . PRO A 1 97 ? 3.863 -0.932 15.046 1.00 90.38 97 PRO A C 1
ATOM 726 O O . PRO A 1 97 ? 3.706 0.292 14.865 1.00 90.38 97 PRO A O 1
ATOM 729 N N . PRO A 1 98 ? 3.163 -1.833 14.337 1.00 90.69 98 PRO A N 1
ATOM 730 C CA . PRO A 1 98 ? 2.153 -1.428 13.380 1.00 90.69 98 PRO A CA 1
ATOM 731 C C . PRO A 1 98 ? 0.904 -0.886 14.075 1.00 90.69 98 PRO A C 1
ATOM 733 O O . PRO A 1 98 ? 0.513 -1.346 15.142 1.00 90.69 98 PRO A O 1
ATOM 736 N N . ALA A 1 99 ? 0.255 0.096 13.448 1.00 90.81 99 ALA A N 1
ATOM 737 C CA . ALA A 1 99 ? -1.050 0.578 13.903 1.00 90.81 99 ALA A CA 1
ATOM 738 C C . ALA A 1 99 ? -2.149 -0.446 13.605 1.00 90.81 99 ALA A C 1
ATOM 740 O O . A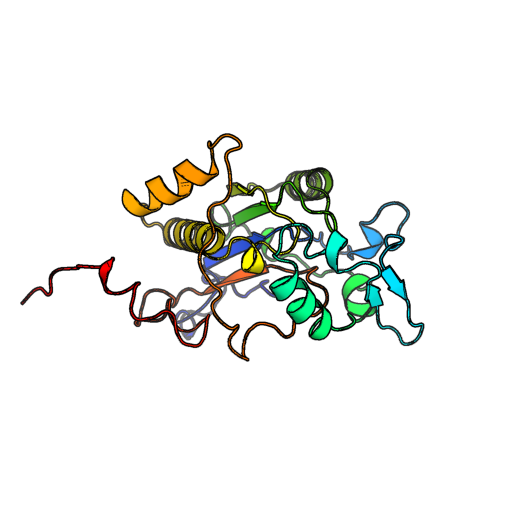LA A 1 99 ? -3.087 -0.602 14.375 1.00 90.81 99 ALA A O 1
ATOM 741 N N . TRP A 1 100 ? -2.021 -1.178 12.491 1.00 92.38 100 TRP A N 1
ATOM 742 C CA . TRP A 1 100 ? -3.025 -2.151 12.077 1.00 92.38 100 TRP A CA 1
ATOM 743 C C . TRP A 1 100 ? -3.202 -3.284 13.092 1.00 92.38 100 TRP A C 1
ATOM 745 O O . TRP A 1 100 ? -4.267 -3.881 13.107 1.00 92.38 100 TRP A O 1
ATOM 755 N N . SER A 1 101 ? -2.244 -3.571 13.977 1.00 93.56 101 SER A N 1
ATOM 756 C CA . SER A 1 101 ? -2.420 -4.613 14.998 1.00 93.56 101 SER A CA 1
ATOM 757 C C . SER A 1 101 ? -3.303 -4.174 16.173 1.00 93.56 101 SER A C 1
ATOM 759 O O . SER A 1 101 ? -3.768 -5.022 16.933 1.00 93.56 101 SER A O 1
ATOM 761 N N . ASP A 1 102 ? -3.601 -2.877 16.310 1.00 92.25 102 ASP A N 1
ATOM 762 C CA . ASP A 1 102 ? -4.366 -2.364 17.447 1.00 92.25 102 ASP A CA 1
ATOM 763 C C . ASP A 1 102 ? -5.827 -2.792 17.405 1.00 92.25 102 ASP A C 1
ATOM 765 O O . ASP A 1 102 ? -6.506 -2.660 16.384 1.00 92.25 102 ASP A O 1
ATOM 769 N N . SER A 1 103 ? -6.338 -3.249 18.551 1.00 92.44 103 SER A N 1
ATOM 770 C CA . SER A 1 103 ? -7.715 -3.731 18.706 1.00 92.44 103 SER A CA 1
ATOM 771 C C . SER A 1 103 ? -8.769 -2.670 18.381 1.00 92.44 103 SER A C 1
ATOM 773 O O . SER A 1 103 ? -9.872 -3.027 17.971 1.00 92.44 103 SER A O 1
ATOM 775 N N . PHE A 1 104 ? -8.425 -1.380 18.480 1.00 90.12 104 PHE A N 1
ATOM 776 C CA . PHE A 1 104 ? -9.281 -0.271 18.048 1.00 90.12 104 PHE A CA 1
ATOM 777 C C . PHE A 1 104 ? -9.727 -0.403 16.584 1.00 90.12 104 PHE A C 1
ATOM 779 O O . PHE A 1 104 ? -10.855 -0.045 16.248 1.00 90.12 104 PHE A O 1
ATOM 786 N N . TYR A 1 105 ? -8.864 -0.939 15.718 1.00 92.25 105 TYR A N 1
ATOM 787 C CA . TYR A 1 105 ? -9.168 -1.114 14.300 1.00 92.25 105 TYR A CA 1
ATOM 788 C C . TYR A 1 105 ? -9.874 -2.443 13.991 1.00 92.25 105 TYR A C 1
ATOM 790 O O . TYR A 1 105 ? -10.057 -2.783 12.824 1.00 92.25 105 TYR A O 1
ATOM 798 N N . ASN A 1 106 ? -10.303 -3.222 14.989 1.00 93.44 106 ASN A N 1
ATOM 799 C CA . ASN A 1 106 ? -11.114 -4.412 14.731 1.00 93.44 106 ASN A CA 1
ATOM 800 C C . ASN A 1 106 ? -12.422 -4.024 14.022 1.00 93.44 106 ASN A C 1
ATOM 802 O O . ASN A 1 106 ? -13.184 -3.196 14.512 1.00 93.44 106 ASN A O 1
ATOM 806 N N . GLY A 1 107 ? -12.661 -4.614 12.846 1.00 93.00 107 GLY A N 1
ATOM 807 C CA . GLY A 1 107 ? -13.779 -4.237 11.972 1.00 93.00 107 GLY A CA 1
ATOM 808 C C . GLY A 1 107 ? -13.591 -2.905 11.234 1.00 93.00 107 GLY A C 1
ATOM 809 O O . GLY A 1 107 ? -14.542 -2.419 10.637 1.00 93.00 107 GLY A O 1
ATOM 810 N N . ARG A 1 108 ? -12.390 -2.306 11.282 1.00 94.75 108 ARG A N 1
ATOM 811 C CA . ARG A 1 108 ? -12.051 -1.025 10.634 1.00 94.75 108 ARG A CA 1
ATOM 812 C C . ARG A 1 108 ? -10.729 -1.066 9.862 1.00 94.75 108 ARG A C 1
ATOM 814 O O . ARG A 1 108 ? -9.959 -0.103 9.845 1.00 94.75 108 ARG A O 1
ATOM 821 N N . ARG A 1 109 ? -10.448 -2.230 9.282 1.00 95.31 109 ARG A N 1
ATOM 822 C CA . ARG A 1 109 ? -9.297 -2.503 8.421 1.00 95.31 109 ARG A CA 1
ATOM 823 C C . ARG A 1 109 ? -9.831 -2.978 7.088 1.00 95.31 109 ARG A C 1
ATOM 825 O O . ARG A 1 109 ? -10.539 -3.980 7.066 1.00 95.31 109 ARG A O 1
ATOM 832 N N . ALA A 1 110 ? -9.459 -2.295 6.024 1.00 96.62 110 ALA A N 1
ATOM 833 C CA . ALA A 1 110 ? -9.780 -2.675 4.664 1.00 96.62 110 ALA A CA 1
ATOM 834 C C . ALA A 1 110 ? -8.500 -2.866 3.851 1.00 96.62 110 ALA A C 1
ATOM 836 O O . ALA A 1 110 ? -7.491 -2.200 4.099 1.00 96.62 110 ALA A O 1
ATOM 837 N N . TYR A 1 111 ? -8.543 -3.780 2.891 1.00 96.81 111 TYR A N 1
ATOM 838 C CA . TYR A 1 111 ? -7.453 -4.049 1.969 1.00 96.81 111 TYR A CA 1
ATOM 839 C C . TYR A 1 111 ? -7.998 -4.190 0.545 1.00 96.81 111 TYR A C 1
ATOM 841 O O . TYR A 1 111 ? -8.887 -4.999 0.288 1.00 96.81 111 TYR A O 1
ATOM 849 N N . VAL A 1 112 ? -7.426 -3.440 -0.392 1.00 96.94 112 VAL A N 1
ATOM 850 C CA . VAL A 1 112 ? -7.672 -3.570 -1.829 1.00 96.94 112 VAL A CA 1
ATOM 851 C C . VAL A 1 112 ? -6.564 -4.417 -2.437 1.00 96.94 112 VAL A C 1
ATOM 853 O O . VAL A 1 112 ? -5.422 -3.968 -2.548 1.00 96.94 112 VAL A O 1
ATOM 856 N N . VAL A 1 113 ? -6.911 -5.636 -2.837 1.00 97.19 113 VAL A N 1
ATOM 857 C CA . VAL A 1 113 ? -6.047 -6.506 -3.631 1.00 97.19 113 VAL A CA 1
ATOM 858 C C . VAL A 1 113 ? -6.164 -6.104 -5.094 1.00 97.19 113 VAL A C 1
ATOM 860 O O . VAL A 1 113 ? -7.234 -6.223 -5.688 1.00 97.19 113 VAL A O 1
ATOM 863 N N . CYS A 1 114 ? -5.061 -5.656 -5.685 1.00 96.75 114 CYS A N 1
ATOM 864 C CA . CYS A 1 114 ? -4.986 -5.388 -7.122 1.00 96.75 114 CYS A CA 1
ATOM 865 C C . CYS A 1 114 ? -4.567 -6.676 -7.838 1.00 96.75 114 CYS A C 1
ATOM 867 O O . CYS A 1 114 ? -3.444 -7.146 -7.649 1.00 96.75 114 CYS A O 1
ATOM 869 N N . THR A 1 115 ? -5.474 -7.299 -8.596 1.00 97.62 115 THR A N 1
ATOM 870 C CA . THR A 1 115 ? -5.284 -8.677 -9.089 1.00 97.62 115 THR A CA 1
ATOM 871 C C . THR A 1 115 ? -4.340 -8.795 -10.284 1.00 97.62 115 THR A C 1
ATOM 873 O O . THR A 1 115 ? -3.967 -9.906 -10.648 1.00 97.62 115 THR A O 1
ATOM 876 N N . GLU A 1 116 ? -3.934 -7.679 -10.884 1.00 97.62 116 GLU A N 1
ATOM 877 C CA . GLU A 1 116 ? -3.000 -7.633 -12.016 1.00 97.62 116 GLU A CA 1
ATOM 878 C C . GLU A 1 116 ? -1.692 -6.908 -11.658 1.00 97.62 116 GLU A C 1
ATOM 880 O O . GLU A 1 116 ? -0.895 -6.567 -12.536 1.00 97.62 116 GLU A O 1
ATOM 885 N N . ASP A 1 117 ? -1.456 -6.676 -10.365 1.00 96.88 117 ASP A N 1
ATOM 886 C CA . ASP A 1 117 ? -0.268 -6.006 -9.845 1.00 96.88 117 ASP A CA 1
ATOM 887 C C . ASP A 1 117 ? 1.018 -6.791 -10.165 1.00 96.88 117 ASP A C 1
ATOM 889 O O . ASP A 1 117 ? 1.143 -7.980 -9.857 1.00 96.88 117 ASP A O 1
ATOM 893 N N . GLN A 1 118 ? 1.975 -6.105 -10.794 1.00 95.19 118 GLN A N 1
ATOM 894 C CA . GLN A 1 118 ? 3.284 -6.645 -11.171 1.00 95.19 118 GLN A CA 1
ATOM 895 C C . GLN A 1 118 ? 4.400 -6.266 -10.185 1.00 95.19 118 GLN A C 1
ATOM 897 O O . GLN A 1 118 ? 5.472 -6.867 -10.224 1.00 95.19 118 GLN A O 1
ATOM 902 N N . ALA A 1 119 ? 4.175 -5.280 -9.315 1.00 92.56 119 ALA A N 1
ATOM 903 C CA . ALA A 1 119 ? 5.123 -4.848 -8.294 1.00 92.56 119 ALA A CA 1
ATOM 904 C C . ALA A 1 119 ? 4.966 -5.656 -7.004 1.00 92.56 119 ALA A C 1
ATOM 906 O O . ALA A 1 119 ? 5.955 -6.105 -6.426 1.00 92.56 119 ALA A O 1
ATOM 907 N N . VAL A 1 120 ? 3.723 -5.874 -6.571 1.00 92.25 120 VAL A N 1
ATOM 908 C CA . VAL A 1 120 ? 3.385 -6.735 -5.433 1.00 92.25 120 VAL A CA 1
ATOM 909 C C . VAL A 1 120 ? 2.390 -7.782 -5.922 1.00 92.25 120 VAL A C 1
ATOM 911 O O . VAL A 1 120 ? 1.188 -7.535 -5.892 1.00 92.25 120 VAL A O 1
ATOM 914 N N . PRO A 1 121 ? 2.846 -8.960 -6.384 1.00 92.38 121 PRO A N 1
ATOM 915 C CA . PRO A 1 121 ? 1.950 -9.954 -6.963 1.00 92.38 121 PRO A CA 1
ATOM 916 C C . PRO A 1 121 ? 0.777 -10.307 -6.029 1.00 92.38 121 PRO A C 1
ATOM 918 O O . PRO A 1 121 ? 0.981 -10.388 -4.811 1.00 92.38 121 PRO A O 1
ATOM 921 N N . PRO A 1 122 ? -0.432 -10.590 -6.554 1.00 94.00 122 PRO A N 1
ATOM 922 C CA . PRO A 1 122 ? -1.637 -10.807 -5.741 1.00 94.00 122 PRO A CA 1
ATOM 923 C C . PRO A 1 122 ? -1.470 -11.879 -4.660 1.00 94.00 122 PRO A C 1
ATOM 925 O O . PRO A 1 122 ? -1.955 -11.730 -3.540 1.00 94.00 122 PRO A O 1
ATOM 928 N N . ILE A 1 123 ? -0.720 -12.942 -4.965 1.00 93.62 123 ILE A N 1
ATOM 929 C CA . ILE A 1 123 ? -0.392 -13.990 -3.994 1.00 93.62 123 ILE A CA 1
ATOM 930 C C . ILE A 1 123 ? 0.421 -13.446 -2.810 1.00 93.62 123 ILE A C 1
ATOM 932 O O . ILE A 1 123 ? 0.164 -13.811 -1.668 1.00 93.62 123 ILE A O 1
ATOM 936 N N . GLY A 1 124 ? 1.360 -12.529 -3.057 1.00 90.50 124 GLY A N 1
ATOM 937 C CA . GLY A 1 124 ? 2.132 -11.855 -2.015 1.00 90.50 124 GLY A CA 1
ATOM 938 C C . GLY A 1 124 ? 1.248 -10.962 -1.149 1.00 90.50 124 GLY A C 1
ATOM 939 O O . GLY A 1 124 ? 1.336 -11.024 0.076 1.00 90.50 124 GLY A O 1
ATOM 940 N N . GLN A 1 125 ? 0.336 -10.203 -1.767 1.00 95.25 125 GLN A N 1
ATOM 941 C CA . GLN A 1 125 ? -0.657 -9.394 -1.048 1.00 95.25 125 GLN A CA 1
ATOM 942 C C . GLN A 1 125 ? -1.517 -10.270 -0.120 1.00 95.25 125 GLN A C 1
ATOM 944 O O . GLN A 1 125 ? -1.617 -10.003 1.077 1.00 95.25 125 GLN A O 1
ATOM 949 N N . GLN A 1 126 ? -2.067 -11.372 -0.639 1.00 94.75 126 GLN A N 1
ATOM 950 C CA . GLN A 1 126 ? -2.885 -12.312 0.134 1.00 94.75 126 GLN A CA 1
ATOM 951 C C . GLN A 1 126 ? -2.108 -12.967 1.278 1.00 94.75 126 GLN A C 1
ATOM 953 O O . GLN A 1 126 ? -2.618 -13.053 2.396 1.00 94.75 126 GLN A O 1
ATOM 958 N N . LEU A 1 127 ? -0.866 -13.394 1.032 1.00 92.00 127 LEU A N 1
ATOM 959 C CA . LEU A 1 127 ? -0.015 -13.963 2.074 1.00 92.00 127 LEU A CA 1
ATOM 960 C C . LEU A 1 127 ? 0.268 -12.943 3.178 1.00 92.00 127 LEU A C 1
ATOM 962 O O . LEU A 1 127 ? 0.187 -13.305 4.348 1.00 92.00 127 LEU A O 1
ATOM 966 N N . MET A 1 128 ? 0.535 -11.679 2.842 1.00 93.00 128 MET A N 1
ATOM 967 C CA . MET A 1 128 ? 0.740 -10.620 3.835 1.00 93.00 128 MET A CA 1
ATOM 968 C C . MET A 1 128 ? -0.506 -10.373 4.695 1.00 93.00 128 MET A C 1
ATOM 970 O O . MET A 1 128 ? -0.386 -10.254 5.914 1.00 93.00 128 MET A O 1
ATOM 974 N N . ILE A 1 129 ? -1.700 -10.365 4.089 1.00 95.00 129 ILE A N 1
ATOM 975 C CA . ILE A 1 129 ? -2.977 -10.268 4.816 1.00 95.00 129 ILE A CA 1
ATOM 976 C C . ILE A 1 129 ? -3.136 -11.454 5.775 1.00 95.00 129 ILE A C 1
ATOM 978 O O . ILE A 1 129 ? -3.451 -11.265 6.946 1.00 95.00 129 ILE A O 1
ATOM 982 N N . GLN A 1 130 ? -2.883 -12.680 5.311 1.00 94.06 130 GLN A N 1
ATOM 983 C CA . GLN A 1 130 ? -2.989 -13.883 6.146 1.00 94.06 130 GLN A CA 1
ATOM 984 C C . GLN A 1 130 ? -1.984 -13.867 7.307 1.00 94.06 130 GLN A C 1
ATOM 986 O O . GLN A 1 130 ? -2.349 -14.132 8.453 1.00 94.06 130 GLN A O 1
ATOM 991 N N . HIS A 1 131 ? -0.728 -13.505 7.031 1.00 92.25 131 HIS A N 1
ATOM 992 C CA . HIS A 1 131 ? 0.338 -13.439 8.033 1.00 92.25 131 HIS A CA 1
ATOM 993 C C . HIS A 1 131 ? 0.131 -12.317 9.055 1.00 92.25 131 HIS A C 1
ATOM 995 O O . HIS A 1 131 ? 0.735 -12.353 10.125 1.00 92.25 131 HIS A O 1
ATOM 1001 N N . SER A 1 132 ? -0.727 -11.330 8.776 1.00 94.00 132 SER A N 1
ATOM 1002 C CA . SER A 1 132 ? -1.042 -10.284 9.750 1.00 94.00 132 SER A CA 1
ATOM 1003 C C . SER A 1 132 ? -1.801 -10.820 10.971 1.00 94.00 132 SER A C 1
ATOM 1005 O O . SER A 1 132 ? -1.865 -10.130 11.985 1.00 94.00 132 SER A O 1
ATOM 1007 N N . GLY A 1 133 ? -2.420 -12.007 10.883 1.00 95.06 133 GLY A N 1
ATOM 1008 C CA . GLY A 1 133 ? -3.127 -12.645 12.001 1.00 95.06 133 GLY A CA 1
ATOM 1009 C C . GLY A 1 133 ? -4.366 -11.887 12.496 1.00 95.06 133 GLY A C 1
ATOM 1010 O O . GLY A 1 133 ? -4.905 -12.208 13.554 1.00 95.06 133 GLY A O 1
ATOM 1011 N N . VAL A 1 134 ? -4.831 -10.883 11.747 1.00 95.75 134 VAL A N 1
ATOM 1012 C CA . VAL A 1 134 ? -6.012 -10.073 12.071 1.00 95.75 134 VAL A CA 1
ATOM 1013 C C . VAL A 1 134 ? -6.971 -10.046 10.890 1.00 95.75 134 VAL A C 1
ATOM 1015 O O . VAL A 1 134 ? -6.581 -10.265 9.747 1.00 95.75 134 VAL A O 1
ATOM 1018 N N . LYS A 1 135 ? -8.248 -9.770 11.159 1.00 96.69 135 LYS A N 1
ATOM 1019 C CA . LYS A 1 135 ? -9.265 -9.680 10.109 1.00 96.69 135 LYS A CA 1
ATOM 1020 C C . LYS A 1 135 ? -9.167 -8.351 9.354 1.00 96.69 135 LYS A C 1
ATOM 1022 O O . LYS A 1 135 ? -9.123 -7.293 9.988 1.00 96.69 135 LYS A O 1
ATOM 1027 N N . TRP A 1 136 ? -9.229 -8.445 8.028 1.00 96.88 136 TRP A N 1
ATOM 1028 C CA . TRP A 1 136 ? -9.378 -7.344 7.075 1.00 96.88 136 TRP A CA 1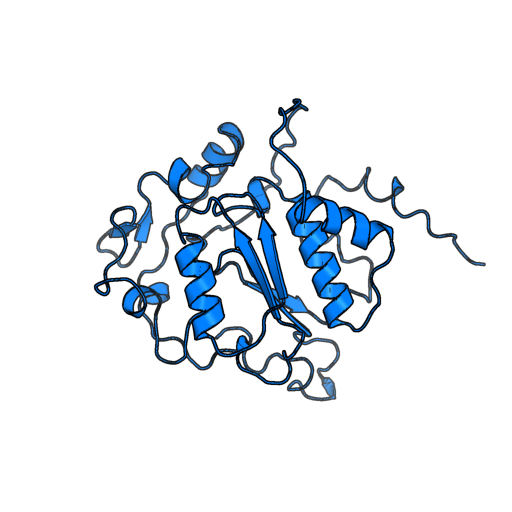
ATOM 1029 C C . TRP A 1 136 ? -10.686 -7.523 6.293 1.00 96.88 136 TRP A C 1
ATOM 1031 O O . TRP A 1 136 ? -11.089 -8.659 6.033 1.00 96.88 136 TRP A O 1
ATOM 1041 N N . ASP A 1 137 ? -11.349 -6.424 5.940 1.00 96.38 137 ASP A N 1
ATOM 1042 C CA . ASP A 1 137 ? -12.330 -6.397 4.853 1.00 96.38 137 ASP A CA 1
ATOM 1043 C C . ASP A 1 137 ? -11.552 -6.324 3.532 1.00 96.38 137 ASP A C 1
ATOM 1045 O O . ASP A 1 137 ? -10.705 -5.450 3.373 1.00 96.38 137 ASP A O 1
ATOM 1049 N N . VAL A 1 138 ? -11.738 -7.282 2.627 1.00 96.44 138 VAL A N 1
ATOM 1050 C CA . VAL A 1 138 ? -10.880 -7.428 1.442 1.00 96.44 138 VAL A CA 1
ATOM 1051 C C . VAL A 1 138 ? -11.715 -7.273 0.182 1.00 96.44 138 VAL A C 1
ATOM 1053 O O . VAL A 1 138 ? -12.643 -8.047 -0.039 1.00 96.44 138 VAL A O 1
ATOM 1056 N N . ALA A 1 139 ? -11.337 -6.324 -0.670 1.00 94.94 139 ALA A N 1
ATOM 1057 C CA . ALA A 1 139 ? -11.857 -6.198 -2.027 1.00 94.94 139 ALA A CA 1
ATOM 1058 C C . ALA A 1 139 ? -10.783 -6.580 -3.044 1.00 94.94 139 ALA A C 1
ATOM 1060 O O . ALA A 1 139 ? -9.622 -6.214 -2.887 1.00 94.94 139 ALA A O 1
ATOM 1061 N N . ASN A 1 140 ? -11.175 -7.296 -4.094 1.00 95.44 140 ASN A N 1
ATOM 1062 C CA . ASN A 1 140 ? -10.307 -7.586 -5.232 1.00 95.44 140 ASN A CA 1
ATOM 1063 C C . ASN A 1 140 ? -10.718 -6.672 -6.383 1.00 95.44 140 ASN A C 1
ATOM 1065 O O . ASN A 1 140 ? -11.897 -6.621 -6.720 1.00 95.44 140 ASN A O 1
ATOM 1069 N N . ILE A 1 141 ? -9.762 -5.964 -6.974 1.00 93.25 141 ILE A N 1
ATOM 1070 C CA . ILE A 1 141 ? -9.999 -5.062 -8.100 1.00 93.25 141 ILE A CA 1
ATOM 1071 C C . ILE A 1 141 ? -9.072 -5.480 -9.255 1.00 93.25 141 ILE A C 1
ATOM 1073 O O . ILE A 1 141 ? -7.877 -5.690 -9.014 1.00 93.25 141 ILE A O 1
ATOM 1077 N N . PRO A 1 142 ? -9.589 -5.618 -10.494 1.00 95.88 142 PRO A N 1
ATOM 1078 C CA . PRO A 1 142 ? -8.803 -5.996 -11.667 1.00 95.88 142 PRO A CA 1
ATOM 1079 C C . PRO A 1 142 ? -7.972 -4.819 -12.184 1.00 95.88 142 PRO A C 1
ATOM 1081 O O . PRO A 1 142 ? -8.283 -4.210 -13.205 1.00 95.88 142 PRO A O 1
ATOM 1084 N N . THR A 1 143 ? -6.941 -4.466 -11.421 1.00 96.12 143 THR A N 1
ATOM 1085 C CA . THR A 1 143 ? -5.990 -3.394 -11.728 1.00 96.12 143 THR A CA 1
ATOM 1086 C C . THR A 1 143 ? -4.557 -3.838 -11.483 1.00 96.12 143 THR A C 1
ATOM 1088 O O . THR A 1 143 ? -4.288 -4.773 -10.720 1.00 96.12 143 THR A O 1
ATOM 1091 N N . GLY A 1 144 ? -3.635 -3.103 -12.099 1.00 96.31 144 GLY A N 1
ATOM 1092 C CA . GLY A 1 144 ? -2.220 -3.082 -11.765 1.00 96.31 144 GLY A CA 1
ATOM 1093 C C . GLY A 1 144 ? -1.944 -2.363 -10.441 1.00 96.31 144 GLY A C 1
ATOM 1094 O O . GLY A 1 144 ? -2.838 -2.147 -9.624 1.00 96.31 144 GLY A O 1
ATOM 1095 N N . HIS A 1 145 ? -0.692 -1.951 -10.237 1.00 96.00 145 HIS A N 1
ATOM 1096 C CA . HIS A 1 145 ? -0.238 -1.339 -8.979 1.00 96.00 145 HIS A CA 1
ATOM 1097 C C . HIS A 1 145 ? -0.770 0.088 -8.731 1.00 96.00 145 HIS A C 1
ATOM 1099 O O . HIS A 1 145 ? -0.661 0.614 -7.625 1.00 96.00 145 HIS A O 1
ATOM 1105 N N . SER A 1 146 ? -1.322 0.749 -9.757 1.00 94.88 146 SER A N 1
ATOM 1106 C CA . SER A 1 146 ? -1.771 2.149 -9.680 1.00 94.88 146 SER A CA 1
ATOM 1107 C C . SER A 1 146 ? -3.280 2.304 -9.928 1.00 94.88 146 SER A C 1
ATOM 1109 O O . SER A 1 146 ? -3.668 3.027 -10.853 1.00 94.88 146 SER A O 1
ATOM 1111 N N . PRO A 1 147 ? -4.159 1.700 -9.102 1.00 93.56 147 PRO A N 1
ATOM 1112 C CA . PRO A 1 147 ? -5.613 1.790 -9.284 1.00 93.56 147 PRO A CA 1
ATOM 1113 C C . PRO A 1 147 ? -6.141 3.231 -9.222 1.00 93.56 147 PRO A C 1
ATOM 1115 O O . PRO A 1 147 ? -7.151 3.553 -9.836 1.00 93.56 147 PRO A O 1
ATOM 1118 N N . PHE A 1 148 ? -5.438 4.132 -8.531 1.00 92.94 148 PHE A N 1
ATOM 1119 C CA . PHE A 1 148 ? -5.761 5.563 -8.480 1.00 92.94 148 PHE A CA 1
ATOM 1120 C C . PHE A 1 148 ? -5.502 6.301 -9.806 1.00 92.94 148 PHE A C 1
ATOM 1122 O O . PHE A 1 148 ? -5.946 7.435 -9.959 1.00 92.94 148 PHE A O 1
ATOM 1129 N N . LEU A 1 149 ? -4.793 5.683 -10.758 1.00 92.56 149 LEU A N 1
ATOM 1130 C CA . LEU A 1 149 ? -4.622 6.198 -12.119 1.00 92.56 149 LEU A CA 1
ATOM 1131 C C . LEU A 1 149 ? -5.479 5.441 -13.132 1.00 92.56 149 LEU A C 1
ATOM 1133 O O . LEU A 1 149 ? -6.045 6.074 -14.017 1.00 92.56 149 LEU A O 1
ATOM 1137 N N . SER A 1 150 ? -5.560 4.111 -13.036 1.00 93.62 150 SER A N 1
ATOM 1138 C CA . SER A 1 150 ? -6.301 3.304 -14.012 1.00 93.62 150 SER A CA 1
ATOM 1139 C C . SER A 1 150 ? -7.810 3.306 -13.765 1.00 93.62 150 SER A C 1
ATOM 1141 O O . SER A 1 150 ? -8.578 3.408 -14.719 1.00 93.62 150 SER A O 1
ATOM 1143 N N . GLN A 1 151 ? -8.248 3.238 -12.504 1.00 93.19 151 GLN A N 1
ATOM 1144 C CA . GLN A 1 151 ? -9.663 3.164 -12.119 1.00 93.19 151 GLN A CA 1
ATOM 1145 C C . GLN A 1 151 ? -9.994 4.060 -10.902 1.00 93.19 151 GLN A C 1
ATOM 1147 O O . GLN A 1 151 ? -10.502 3.574 -9.884 1.00 93.19 151 GLN A O 1
ATOM 1152 N N . PRO A 1 152 ? -9.750 5.386 -10.977 1.00 91.25 152 PRO A N 1
ATOM 1153 C CA . PRO A 1 152 ? -9.921 6.293 -9.839 1.00 91.25 152 PRO A CA 1
ATOM 1154 C C . PRO A 1 152 ? -11.351 6.320 -9.281 1.00 91.25 152 PRO A C 1
ATOM 1156 O O . PRO A 1 152 ? -11.526 6.382 -8.066 1.00 91.25 152 PRO A O 1
ATOM 1159 N N . GLY A 1 153 ? -12.372 6.237 -10.143 1.00 87.69 153 GLY A N 1
ATOM 1160 C CA . GLY A 1 153 ? -13.780 6.246 -9.727 1.00 87.69 153 GLY A CA 1
ATOM 1161 C C . GLY A 1 153 ? -14.156 5.027 -8.881 1.00 87.69 153 GLY A C 1
ATOM 1162 O O . GLY A 1 153 ? -14.690 5.179 -7.782 1.00 87.69 153 GLY A O 1
ATOM 1163 N N . SER A 1 154 ? -13.813 3.825 -9.355 1.00 87.62 154 SER A N 1
ATOM 1164 C CA . SER A 1 154 ? -14.068 2.567 -8.640 1.00 87.62 154 SER A CA 1
ATOM 1165 C C . SER A 1 154 ? -13.350 2.532 -7.291 1.00 87.62 154 SER A C 1
ATOM 1167 O O . SER A 1 154 ? -13.948 2.188 -6.270 1.00 87.62 154 SER A O 1
ATOM 1169 N N . LEU A 1 155 ? -12.079 2.952 -7.264 1.00 89.88 155 LEU A N 1
ATOM 1170 C CA . LEU A 1 155 ? -11.299 3.017 -6.031 1.00 89.88 155 LEU A CA 1
ATOM 1171 C C . LEU A 1 155 ? -11.893 4.024 -5.034 1.00 89.88 155 LEU A C 1
ATOM 1173 O O . LEU A 1 155 ? -12.010 3.716 -3.847 1.00 89.88 155 LEU A O 1
ATOM 1177 N N . ALA A 1 156 ? -12.293 5.210 -5.498 1.00 89.81 156 ALA A N 1
ATOM 1178 C CA . ALA A 1 156 ? -12.901 6.229 -4.647 1.00 89.81 156 ALA A CA 1
ATOM 1179 C C . ALA A 1 156 ? -14.228 5.751 -4.042 1.00 89.81 156 ALA A C 1
ATOM 1181 O O . ALA A 1 156 ? -14.449 5.927 -2.843 1.00 89.81 156 ALA A O 1
ATOM 1182 N N . ALA A 1 157 ? -15.084 5.101 -4.835 1.00 87.88 157 ALA A N 1
ATOM 1183 C CA . ALA A 1 157 ? -16.345 4.543 -4.353 1.00 87.88 157 ALA A CA 1
ATOM 1184 C C . ALA A 1 157 ? -16.124 3.490 -3.255 1.00 87.88 157 ALA A C 1
ATOM 1186 O O . ALA A 1 157 ? -16.790 3.536 -2.218 1.00 87.88 157 ALA A O 1
ATOM 1187 N N . TYR A 1 158 ? -15.144 2.597 -3.441 1.00 89.88 158 TYR A N 1
ATOM 1188 C CA . TYR A 1 158 ? -14.759 1.624 -2.419 1.00 89.88 158 TYR A CA 1
ATOM 1189 C C . TYR A 1 158 ? -14.274 2.304 -1.133 1.00 89.88 158 TYR A C 1
ATOM 1191 O O . TYR A 1 158 ? -14.767 1.999 -0.048 1.00 89.88 158 TYR A O 1
ATOM 1199 N N . ILE A 1 159 ? -13.359 3.274 -1.245 1.00 89.88 159 ILE A N 1
ATOM 1200 C CA . ILE A 1 159 ? -12.844 4.018 -0.088 1.00 89.88 159 ILE A CA 1
ATOM 1201 C C . ILE A 1 159 ? -13.994 4.675 0.678 1.00 89.88 159 ILE A C 1
ATOM 1203 O O . ILE A 1 159 ? -14.086 4.512 1.891 1.00 89.88 159 ILE A O 1
ATOM 1207 N N . VAL A 1 160 ? -14.898 5.378 -0.010 1.00 89.88 160 VAL A N 1
ATOM 1208 C CA . VAL A 1 160 ? -16.052 6.039 0.621 1.00 89.88 160 VAL A CA 1
ATOM 1209 C C . VAL A 1 160 ? -16.939 5.031 1.353 1.00 89.88 160 VAL A C 1
ATOM 1211 O O . VAL A 1 160 ? -17.363 5.301 2.479 1.00 89.88 160 VAL A O 1
ATOM 1214 N N . ALA A 1 161 ? -17.189 3.863 0.761 1.00 89.12 161 ALA A N 1
ATOM 1215 C CA . ALA A 1 161 ? -17.967 2.813 1.406 1.00 89.12 161 ALA A CA 1
ATOM 1216 C C . ALA A 1 161 ? -17.307 2.312 2.702 1.00 89.12 161 ALA A C 1
ATOM 1218 O O . ALA A 1 161 ? -17.972 2.213 3.735 1.00 89.12 161 ALA A O 1
ATOM 1219 N N . GLU A 1 162 ? -15.997 2.062 2.686 1.00 91.50 162 GLU A N 1
ATOM 1220 C CA . GLU A 1 162 ? -15.250 1.670 3.886 1.00 91.50 162 GLU A CA 1
ATOM 1221 C C . GLU A 1 162 ? -15.278 2.758 4.963 1.00 91.50 162 GLU A C 1
ATOM 1223 O O . GLU A 1 162 ? -15.495 2.465 6.139 1.00 91.50 162 GLU A O 1
ATOM 1228 N N . VAL A 1 163 ? -15.159 4.034 4.580 1.00 89.62 163 VAL A N 1
ATOM 1229 C CA . VAL A 1 163 ? -15.278 5.149 5.530 1.00 89.62 163 VAL A CA 1
ATOM 1230 C C . VAL A 1 163 ? -16.639 5.146 6.232 1.00 89.62 163 VAL A C 1
ATOM 1232 O O . VAL A 1 163 ? -16.683 5.264 7.459 1.00 89.62 163 VAL A O 1
ATOM 1235 N N . VAL A 1 164 ? -17.739 4.971 5.491 1.00 89.06 164 VAL A N 1
ATOM 1236 C CA . VAL A 1 164 ? -19.095 4.905 6.066 1.00 89.06 164 VAL A CA 1
ATOM 1237 C C . VAL A 1 164 ? -19.216 3.734 7.047 1.00 89.06 164 VAL A C 1
ATOM 1239 O O . VAL A 1 164 ? -19.697 3.923 8.171 1.00 89.06 164 VAL A O 1
ATOM 1242 N N . LYS A 1 165 ? -18.705 2.549 6.681 1.00 89.00 165 LYS A N 1
ATOM 1243 C CA . LYS A 1 165 ? -18.663 1.378 7.575 1.00 89.00 165 LYS A CA 1
ATOM 1244 C C . LYS A 1 165 ? -17.873 1.673 8.853 1.00 89.00 165 LYS A C 1
ATOM 1246 O O . LYS A 1 165 ? -18.338 1.377 9.954 1.00 89.00 165 LYS A O 1
ATOM 1251 N N . PHE A 1 166 ? -16.696 2.292 8.742 1.00 89.19 166 PHE A N 1
ATOM 1252 C CA . PHE A 1 166 ? -15.824 2.578 9.889 1.00 89.19 166 PHE A CA 1
ATOM 1253 C C . PHE A 1 166 ? -16.444 3.579 10.872 1.00 89.19 166 PHE A C 1
ATOM 1255 O O . PHE A 1 166 ? -16.172 3.511 12.075 1.00 89.19 166 PHE A O 1
ATOM 1262 N N . GLN A 1 167 ? -17.297 4.481 10.382 1.00 84.06 167 GLN A N 1
ATOM 1263 C CA . GLN A 1 167 ? -18.076 5.416 11.198 1.00 84.06 167 GLN A CA 1
ATOM 1264 C C . GLN A 1 167 ? -19.274 4.756 11.905 1.00 84.06 167 GLN A C 1
ATOM 1266 O O . GLN A 1 167 ? -19.858 5.371 12.796 1.00 84.06 167 GLN A O 1
ATOM 1271 N N . GLY A 1 168 ? -19.614 3.508 11.562 1.00 76.62 168 GLY A N 1
ATOM 1272 C CA . GLY A 1 168 ? -20.791 2.803 12.075 1.00 76.62 168 GLY A CA 1
ATOM 1273 C C . GLY A 1 168 ? -22.088 3.138 11.329 1.00 76.62 168 GLY A C 1
ATOM 1274 O O . GLY A 1 168 ? -23.165 2.866 11.854 1.00 76.62 168 GLY A O 1
ATOM 1275 N N . GLY A 1 169 ? -21.999 3.741 10.137 1.00 61.50 169 GLY A N 1
ATOM 1276 C CA . GLY A 1 169 ? -23.146 4.018 9.272 1.00 61.50 169 GLY A CA 1
ATOM 1277 C C . GLY A 1 169 ? -23.537 2.812 8.411 1.00 61.50 169 GLY A C 1
ATOM 1278 O O . GLY A 1 169 ? -22.701 1.971 8.081 1.00 61.50 169 GLY A O 1
ATOM 1279 N N . ALA A 1 170 ? -24.813 2.734 8.026 1.00 50.81 170 ALA A N 1
ATOM 1280 C CA . ALA A 1 170 ? -25.272 1.810 6.992 1.00 50.81 170 ALA A CA 1
ATOM 1281 C C . ALA A 1 170 ? -24.980 2.397 5.602 1.00 50.81 170 ALA A C 1
ATOM 1283 O O . ALA A 1 170 ? -25.197 3.588 5.376 1.00 50.81 170 ALA A O 1
ATOM 1284 N N . LEU A 1 171 ? -24.506 1.565 4.671 1.00 49.66 171 LEU A N 1
ATOM 1285 C CA . LEU A 1 171 ? -24.366 1.952 3.266 1.00 49.66 171 LEU A CA 1
ATOM 1286 C C . LEU A 1 171 ? -25.752 2.215 2.671 1.00 49.66 171 LEU A C 1
ATOM 1288 O O . LEU A 1 171 ? -26.679 1.435 2.894 1.00 49.66 171 LEU A O 1
ATOM 1292 N N . ASN A 1 172 ? -25.899 3.287 1.896 1.00 49.34 172 ASN A N 1
ATOM 1293 C CA . ASN A 1 172 ? -27.129 3.496 1.137 1.00 49.34 172 ASN A CA 1
ATOM 1294 C C . ASN A 1 172 ? -27.159 2.595 -0.127 1.00 49.34 172 ASN A C 1
ATOM 1296 O O . ASN A 1 172 ? -26.111 2.103 -0.562 1.00 49.34 172 ASN A O 1
ATOM 1300 N N . PRO A 1 173 ? -28.335 2.365 -0.745 1.00 44.91 173 PRO A N 1
ATOM 1301 C CA . PRO A 1 173 ? -28.470 1.453 -1.887 1.00 44.91 173 PRO A CA 1
ATOM 1302 C C . PRO A 1 173 ? -27.579 1.803 -3.090 1.00 44.91 173 PRO A C 1
ATOM 1304 O O . PRO A 1 173 ? -27.070 0.905 -3.757 1.00 44.91 173 PRO A O 1
ATOM 1307 N N . ASN A 1 174 ? -27.322 3.092 -3.335 1.00 47.94 174 ASN A N 1
ATOM 1308 C CA . ASN A 1 174 ? -26.472 3.548 -4.440 1.00 47.94 174 ASN A CA 1
ATOM 1309 C C . ASN A 1 174 ? -24.987 3.239 -4.190 1.00 47.94 174 ASN A C 1
ATOM 1311 O O . ASN A 1 174 ? -24.271 2.845 -5.110 1.00 47.94 174 ASN A O 1
ATOM 1315 N N . GLN A 1 175 ? -24.533 3.342 -2.937 1.00 46.22 175 GLN A N 1
ATOM 1316 C CA . GLN A 1 175 ? -23.193 2.916 -2.528 1.00 46.22 175 GLN A CA 1
ATOM 1317 C C . GLN A 1 175 ? -23.038 1.395 -2.641 1.00 46.22 175 GLN A C 1
ATOM 1319 O O . GLN A 1 175 ? -22.007 0.923 -3.106 1.00 46.22 175 GLN A O 1
ATOM 1324 N N . MET A 1 176 ? -24.072 0.620 -2.297 1.00 44.03 176 MET A N 1
ATOM 1325 C CA . MET A 1 176 ? -24.069 -0.839 -2.466 1.00 44.03 176 MET A CA 1
ATOM 1326 C C . MET A 1 176 ? -23.980 -1.286 -3.933 1.00 44.03 176 MET A C 1
ATOM 1328 O O . MET A 1 176 ? -23.246 -2.228 -4.236 1.00 44.03 176 MET A O 1
ATOM 1332 N N . LEU A 1 177 ? -24.688 -0.623 -4.852 1.00 44.88 177 LEU A N 1
ATOM 1333 C CA . LEU A 1 177 ? -24.684 -0.970 -6.281 1.00 44.88 177 LEU A CA 1
ATOM 1334 C C . LEU A 1 177 ? -23.312 -0.741 -6.937 1.00 44.88 177 LEU A C 1
ATOM 1336 O O . LEU A 1 177 ? -22.854 -1.584 -7.708 1.00 44.88 177 LEU A O 1
ATOM 1340 N N . SER A 1 178 ? -22.613 0.338 -6.568 1.00 48.72 178 SER A N 1
ATOM 1341 C CA . SER A 1 178 ? -21.245 0.600 -7.039 1.00 48.72 178 SER A CA 1
ATOM 1342 C C . SER A 1 178 ? -20.235 -0.456 -6.573 1.00 48.72 178 SER A C 1
ATOM 1344 O O . SER A 1 178 ? -19.253 -0.698 -7.268 1.00 48.72 178 SER A O 1
ATOM 1346 N N . ILE A 1 179 ? -20.462 -1.075 -5.410 1.00 47.94 179 ILE A N 1
ATOM 1347 C CA . ILE A 1 179 ? -19.599 -2.130 -4.852 1.00 47.94 179 ILE A CA 1
ATOM 1348 C C . ILE A 1 179 ? -19.938 -3.487 -5.480 1.00 47.94 179 ILE A C 1
ATOM 1350 O O . ILE A 1 179 ? -19.047 -4.267 -5.800 1.00 47.94 179 ILE A O 1
ATOM 1354 N N . SER A 1 180 ? -21.220 -3.761 -5.718 1.00 41.62 180 SER A N 1
ATOM 1355 C CA . SER A 1 180 ? -21.679 -5.034 -6.297 1.00 41.62 180 SER A CA 1
ATOM 1356 C C . SER A 1 180 ? -21.123 -5.257 -7.713 1.00 41.62 180 SER A C 1
ATOM 1358 O O . SER A 1 180 ? -20.730 -6.371 -8.057 1.00 41.62 180 SER A O 1
ATOM 1360 N N . ASN A 1 181 ? -20.968 -4.179 -8.493 1.00 39.44 181 ASN A N 1
ATOM 1361 C CA . ASN A 1 181 ? -20.300 -4.210 -9.800 1.00 39.44 181 ASN A CA 1
ATOM 1362 C C . ASN A 1 181 ? -18.771 -4.416 -9.732 1.00 39.44 181 ASN A C 1
ATOM 1364 O O . ASN A 1 181 ? -18.159 -4.682 -10.761 1.00 39.44 181 ASN A O 1
ATOM 1368 N N . THR A 1 182 ? -18.140 -4.313 -8.555 1.00 42.22 182 THR A N 1
ATOM 1369 C CA . THR A 1 182 ? -16.719 -4.678 -8.364 1.00 42.22 182 THR A CA 1
ATOM 1370 C C . THR A 1 182 ? -16.527 -6.138 -7.951 1.00 42.22 182 THR A C 1
ATOM 1372 O O . THR A 1 182 ? -15.415 -6.650 -8.029 1.00 42.22 182 THR A O 1
ATOM 1375 N N . THR A 1 183 ? -17.601 -6.831 -7.553 1.00 32.53 183 THR A N 1
ATOM 1376 C CA . THR A 1 183 ? -17.552 -8.245 -7.147 1.00 32.53 183 THR A CA 1
ATOM 1377 C C . THR A 1 183 ? -17.921 -9.234 -8.256 1.00 32.53 183 THR A C 1
ATOM 1379 O O . THR A 1 183 ? -17.467 -10.372 -8.193 1.00 32.53 183 THR A O 1
ATOM 1382 N N . GLU A 1 184 ? -18.665 -8.829 -9.293 1.00 34.59 184 GLU A N 1
ATOM 1383 C CA . GLU A 1 184 ? -18.994 -9.693 -10.441 1.00 34.59 184 GLU A CA 1
ATOM 1384 C C . GLU A 1 184 ? -19.204 -8.884 -11.734 1.00 34.59 184 GLU A C 1
ATOM 1386 O O . GLU A 1 184 ? -20.303 -8.376 -11.914 1.00 34.59 184 GLU A O 1
ATOM 1391 N N . ILE A 1 185 ? -18.234 -8.799 -12.668 1.00 31.89 185 ILE A N 1
ATOM 1392 C CA . ILE A 1 185 ? -18.524 -8.473 -14.090 1.00 31.89 185 ILE A CA 1
ATOM 1393 C C . ILE A 1 185 ? -17.559 -9.212 -15.060 1.00 31.89 185 ILE A C 1
ATOM 1395 O O . ILE A 1 185 ? -16.353 -9.239 -14.803 1.00 31.89 185 ILE A O 1
ATOM 1399 N N . PRO A 1 186 ? -18.051 -9.802 -16.180 1.00 28.39 186 PRO A N 1
ATOM 1400 C CA . PRO A 1 186 ? -17.252 -10.517 -17.187 1.00 28.39 186 PRO A CA 1
ATOM 1401 C C . PRO A 1 186 ? -16.483 -9.584 -18.142 1.00 28.39 186 PRO A C 1
ATOM 1403 O O . PRO A 1 186 ? -16.900 -8.456 -18.392 1.00 28.39 186 PRO A O 1
ATOM 1406 N N . LEU A 1 187 ? -15.40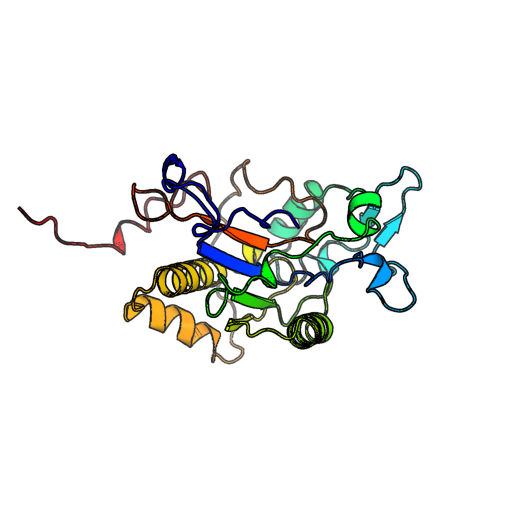6 -10.102 -18.751 1.00 33.34 187 LEU A N 1
ATOM 1407 C CA . LEU A 1 187 ? -14.634 -9.449 -19.823 1.00 33.34 187 LEU A CA 1
ATOM 1408 C C . LEU A 1 187 ? -15.544 -8.888 -20.938 1.00 33.34 187 LEU A C 1
ATOM 1410 O O . LEU A 1 187 ? -16.213 -9.659 -21.628 1.00 33.34 187 LEU A O 1
ATOM 1414 N N . GLY A 1 188 ? -15.496 -7.573 -21.183 1.00 25.81 188 GLY A N 1
ATOM 1415 C CA . GLY A 1 188 ? -16.213 -6.945 -22.297 1.00 25.81 188 GLY A CA 1
ATOM 1416 C C . GLY A 1 188 ? -15.800 -5.498 -22.594 1.00 25.81 188 GLY A C 1
ATOM 1417 O O . GLY A 1 188 ? -16.117 -4.600 -21.829 1.00 25.81 188 GLY A O 1
ATOM 1418 N N . SER A 1 189 ? -15.090 -5.337 -23.720 1.00 25.11 189 SER A N 1
ATOM 1419 C CA . SER A 1 189 ? -14.830 -4.161 -24.584 1.00 25.11 189 SER A CA 1
ATOM 1420 C C . SER A 1 189 ? -14.921 -2.731 -24.023 1.00 25.11 189 SER A C 1
ATOM 1422 O O . SER A 1 189 ? -15.995 -2.229 -23.705 1.00 25.11 189 SER A O 1
ATOM 1424 N N . ALA A 1 190 ? -13.781 -2.035 -24.084 1.00 28.31 190 ALA A N 1
ATOM 1425 C CA . ALA A 1 190 ? -13.635 -0.601 -23.859 1.00 28.31 190 ALA A CA 1
ATOM 1426 C C . ALA A 1 190 ? -14.322 0.242 -24.952 1.00 28.31 190 ALA A C 1
ATOM 1428 O O . ALA A 1 190 ? -14.036 0.065 -26.137 1.00 28.31 190 ALA A O 1
ATOM 1429 N N . GLU A 1 191 ? -15.143 1.211 -24.542 1.00 25.42 191 GLU A N 1
ATOM 1430 C CA . GLU A 1 191 ? -15.511 2.369 -25.361 1.00 25.42 191 GLU A CA 1
ATOM 1431 C C . GLU A 1 191 ? -14.796 3.625 -24.854 1.00 25.42 191 GLU A C 1
ATOM 1433 O O . GLU A 1 191 ? -14.609 3.845 -23.658 1.00 25.42 191 GLU A O 1
ATOM 1438 N N . SER A 1 192 ? -14.337 4.417 -25.817 1.00 30.44 192 SER A N 1
ATOM 1439 C CA . SER A 1 192 ? -13.472 5.580 -25.670 1.00 30.44 192 SER A CA 1
ATOM 1440 C C . SER A 1 192 ? -14.250 6.862 -25.370 1.00 30.44 192 SER A C 1
ATOM 1442 O O . SER A 1 192 ? -15.122 7.239 -26.153 1.00 30.44 192 SER A O 1
ATOM 1444 N N . SER A 1 193 ? -13.836 7.608 -24.345 1.00 29.09 193 SER A N 1
ATOM 1445 C CA . SER A 1 193 ? -14.124 9.043 -24.211 1.00 29.09 193 SER A CA 1
ATOM 1446 C C . SER A 1 193 ? -12.837 9.834 -23.933 1.00 29.09 193 SER A C 1
ATOM 1448 O O . SER A 1 193 ? -11.927 9.339 -23.270 1.00 29.09 193 SER A O 1
ATOM 1450 N N . GLU A 1 194 ? -12.760 11.039 -24.503 1.00 27.33 194 GLU A N 1
ATOM 1451 C CA . GLU A 1 194 ? -11.589 11.930 -24.581 1.00 27.33 194 GLU A CA 1
ATOM 1452 C C . GLU A 1 194 ? -11.013 12.411 -23.226 1.00 27.33 194 GLU A C 1
ATOM 1454 O O . GLU A 1 194 ? -11.706 12.379 -22.209 1.00 27.33 194 GLU A O 1
ATOM 1459 N N . PRO A 1 195 ? -9.729 12.841 -23.187 1.00 31.22 195 PRO A N 1
ATOM 1460 C CA . PRO A 1 195 ? -8.926 12.830 -21.968 1.00 31.22 195 PRO A CA 1
ATOM 1461 C C . PRO A 1 195 ? -9.030 14.120 -21.143 1.00 31.22 195 PRO A C 1
ATOM 1463 O O . PRO A 1 195 ? -8.741 15.214 -21.628 1.00 31.22 195 PRO A O 1
ATOM 1466 N N . ALA A 1 196 ? -9.313 13.975 -19.848 1.00 32.88 196 ALA A N 1
ATOM 1467 C CA . ALA A 1 196 ? -9.082 15.027 -18.864 1.00 32.88 196 ALA A CA 1
ATOM 1468 C C . ALA A 1 196 ? -7.569 15.206 -18.622 1.00 32.88 196 ALA A C 1
ATOM 1470 O O . ALA A 1 196 ? -6.833 14.246 -18.377 1.00 32.88 196 ALA A O 1
ATOM 1471 N N . SER A 1 197 ? -7.082 16.444 -18.692 1.00 32.16 197 SER A N 1
ATOM 1472 C CA . SER A 1 197 ? -5.715 16.806 -18.306 1.00 32.16 197 SER A CA 1
ATOM 1473 C C . SER A 1 197 ? -5.521 16.664 -16.792 1.00 32.16 197 SER A C 1
ATOM 1475 O O . SER A 1 197 ? -6.320 17.195 -16.025 1.00 32.16 197 SER A O 1
ATOM 1477 N N . LEU A 1 198 ? -4.440 16.007 -16.354 1.00 36.06 198 LEU A N 1
ATOM 1478 C CA . LEU A 1 198 ? -4.100 15.888 -14.929 1.00 36.06 198 LEU A CA 1
ATOM 1479 C C . LEU A 1 198 ? -3.825 17.262 -14.292 1.00 36.06 198 LEU A C 1
ATOM 1481 O O . LEU A 1 198 ? -2.938 17.971 -14.778 1.00 36.06 198 LEU A O 1
ATOM 1485 N N . PRO A 1 199 ? -4.464 17.607 -13.161 1.00 28.94 199 PRO A N 1
ATOM 1486 C CA . PRO A 1 199 ? -4.060 18.758 -12.370 1.00 28.94 199 PRO A CA 1
ATOM 1487 C C . PRO A 1 199 ? -2.685 18.539 -11.716 1.00 28.94 199 PRO A C 1
ATOM 1489 O O . PRO A 1 199 ? -2.313 17.440 -11.295 1.00 28.94 199 PRO A O 1
ATOM 1492 N N . THR A 1 200 ? -1.937 19.636 -11.597 1.00 30.56 200 THR A N 1
ATOM 1493 C CA . THR A 1 200 ? -0.540 19.755 -11.135 1.00 30.56 200 THR A CA 1
ATOM 1494 C C . THR A 1 200 ? -0.287 19.261 -9.698 1.00 30.56 200 THR A C 1
ATOM 1496 O O . THR A 1 200 ? 0.861 19.185 -9.274 1.00 30.56 200 THR A O 1
ATOM 1499 N N . ALA A 1 201 ? -1.331 18.907 -8.942 1.00 26.19 201 ALA A N 1
ATOM 1500 C CA . ALA A 1 201 ? -1.242 18.432 -7.558 1.00 26.19 201 ALA A CA 1
ATOM 1501 C C . ALA A 1 201 ? -1.259 16.895 -7.417 1.00 26.19 201 ALA A C 1
ATOM 1503 O O . ALA A 1 201 ? -1.099 16.378 -6.311 1.00 26.19 201 ALA A O 1
ATOM 1504 N N . ALA A 1 202 ? -1.427 16.151 -8.517 1.00 26.27 202 ALA A N 1
ATOM 1505 C CA . ALA A 1 202 ? -1.319 14.697 -8.504 1.00 26.27 202 ALA A CA 1
ATOM 1506 C C . ALA A 1 202 ? 0.155 14.265 -8.398 1.00 26.27 202 ALA A C 1
ATOM 1508 O O . ALA A 1 202 ? 0.873 14.179 -9.397 1.00 26.27 202 ALA A O 1
ATOM 1509 N N . ALA A 1 203 ? 0.532 13.948 -7.159 1.00 28.77 203 ALA A N 1
ATOM 1510 C CA . ALA A 1 203 ? 1.572 13.008 -6.772 1.00 28.77 203 ALA A CA 1
ATOM 1511 C C . ALA A 1 203 ? 3.042 13.400 -7.005 1.00 28.77 203 ALA A C 1
ATOM 1513 O O . ALA A 1 203 ? 3.651 13.124 -8.037 1.00 28.77 203 ALA A O 1
ATOM 1514 N N . GLU A 1 204 ? 3.673 13.842 -5.920 1.00 25.75 204 GLU A N 1
ATOM 1515 C CA . GLU A 1 204 ? 5.038 13.430 -5.589 1.00 25.75 204 GLU A CA 1
ATOM 1516 C C . GLU A 1 204 ? 5.016 11.918 -5.278 1.00 25.75 204 GLU A C 1
ATOM 1518 O O . GLU A 1 204 ? 5.015 11.501 -4.120 1.00 25.75 204 GLU A O 1
ATOM 1523 N N . LEU A 1 205 ? 4.885 11.080 -6.313 1.00 31.78 205 LEU A N 1
ATOM 1524 C CA . LEU A 1 205 ? 4.880 9.625 -6.170 1.00 31.78 205 LEU A CA 1
ATOM 1525 C C . LEU A 1 205 ? 6.338 9.163 -6.010 1.00 31.78 205 LEU A C 1
ATOM 1527 O O . LEU A 1 205 ? 7.036 8.835 -6.972 1.00 31.78 205 LEU A O 1
ATOM 1531 N N . SER A 1 206 ? 6.821 9.192 -4.770 1.00 30.55 206 SER A N 1
ATOM 1532 C CA . SER A 1 206 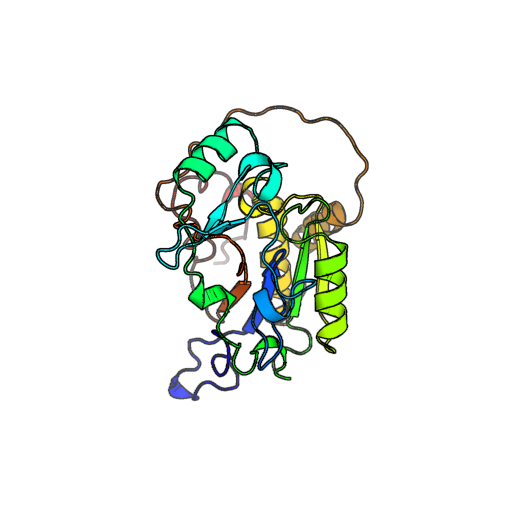? 7.920 8.320 -4.358 1.00 30.55 206 SER A CA 1
ATOM 1533 C C . SER A 1 206 ? 7.444 6.877 -4.539 1.00 30.55 206 SER A C 1
ATOM 1535 O O . SER A 1 206 ? 6.274 6.609 -4.263 1.00 30.55 206 SER A O 1
ATOM 1537 N N . LEU A 1 207 ? 8.308 5.994 -5.053 1.00 35.22 207 LEU A N 1
ATOM 1538 C CA . LEU A 1 207 ? 8.066 4.562 -5.297 1.00 35.22 207 LEU A CA 1
ATOM 1539 C C . LEU A 1 207 ? 6.956 4.010 -4.390 1.00 35.22 207 LEU A C 1
ATOM 1541 O O . LEU A 1 207 ? 7.141 3.935 -3.176 1.00 35.22 207 LEU A O 1
ATOM 1545 N N . ALA A 1 208 ? 5.793 3.720 -4.978 1.00 36.19 208 ALA A N 1
ATOM 1546 C CA . ALA A 1 208 ? 4.488 3.574 -4.324 1.00 36.19 208 ALA A CA 1
ATOM 1547 C C . ALA A 1 208 ? 4.335 2.334 -3.412 1.00 36.19 208 ALA A C 1
ATOM 1549 O O . ALA A 1 208 ? 3.310 1.668 -3.396 1.00 36.19 208 ALA A O 1
ATOM 1550 N N . LEU A 1 209 ? 5.337 2.028 -2.592 1.00 39.19 209 LEU A N 1
ATOM 1551 C CA . LEU A 1 209 ? 5.376 0.876 -1.695 1.00 39.19 209 LEU A CA 1
ATOM 1552 C C . LEU A 1 209 ? 4.522 1.053 -0.427 1.00 39.19 209 LEU A C 1
ATOM 1554 O O . LEU A 1 209 ? 4.305 0.090 0.308 1.00 39.19 209 LEU A O 1
ATOM 1558 N N . PHE A 1 210 ? 3.992 2.257 -0.185 1.00 41.00 210 PHE A N 1
ATOM 1559 C CA . PHE A 1 210 ? 3.182 2.583 0.992 1.00 41.00 210 PHE A CA 1
ATOM 1560 C C . PHE A 1 210 ? 1.877 3.300 0.618 1.00 41.00 210 PHE A C 1
ATOM 1562 O O . PHE A 1 210 ? 1.593 4.397 1.094 1.00 41.00 210 PHE A O 1
ATOM 1569 N N . SER A 1 211 ? 1.047 2.674 -0.214 1.00 50.97 211 SER A N 1
ATOM 1570 C CA . SER A 1 211 ? -0.316 3.149 -0.499 1.00 50.97 211 SER A CA 1
ATOM 1571 C C . SER A 1 211 ? -1.258 2.812 0.669 1.00 50.97 211 SER A C 1
ATOM 1573 O O . SER A 1 211 ? -2.099 1.919 0.597 1.00 50.97 211 SER A O 1
ATOM 1575 N N . THR A 1 212 ? -1.067 3.481 1.810 1.00 48.25 212 THR A N 1
ATOM 1576 C CA . THR A 1 212 ? -1.964 3.397 2.975 1.00 48.25 212 THR A CA 1
ATOM 1577 C C . THR A 1 212 ? -2.757 4.687 3.108 1.00 48.25 212 THR A C 1
ATOM 1579 O O . THR A 1 212 ? -2.178 5.761 3.264 1.00 48.25 212 THR A O 1
ATOM 1582 N N . VAL A 1 213 ? -4.083 4.579 3.130 1.00 61.28 213 VAL A N 1
ATOM 1583 C CA . VAL A 1 213 ? -4.976 5.696 3.440 1.00 61.28 213 VAL A CA 1
ATOM 1584 C C . VAL A 1 213 ? -5.397 5.587 4.905 1.00 61.28 213 VAL A C 1
ATOM 1586 O O . VAL A 1 213 ? -6.087 4.649 5.314 1.00 61.28 213 VAL A O 1
ATOM 1589 N N . ALA A 1 214 ? -4.966 6.556 5.711 1.00 58.59 214 ALA A N 1
ATOM 1590 C CA . ALA A 1 214 ? -5.474 6.751 7.063 1.00 58.59 214 ALA A CA 1
ATOM 1591 C C . ALA A 1 214 ? -6.749 7.597 6.995 1.00 58.59 214 ALA A C 1
ATOM 1593 O O . ALA A 1 214 ? -6.718 8.711 6.478 1.00 58.59 214 ALA A O 1
ATOM 1594 N N . VAL A 1 215 ? -7.866 7.087 7.520 1.00 62.50 215 VAL A N 1
ATOM 1595 C CA . VAL A 1 215 ? -9.155 7.792 7.453 1.00 62.50 215 VAL A CA 1
ATOM 1596 C C . VAL A 1 215 ? -9.298 8.733 8.653 1.00 62.50 215 VAL A C 1
ATOM 1598 O O . VAL A 1 215 ? -9.413 8.236 9.780 1.00 62.50 215 VAL A O 1
ATOM 1601 N N . PRO A 1 216 ? -9.320 10.067 8.472 1.00 59.97 216 PRO A N 1
ATOM 1602 C CA . PRO A 1 216 ? -9.489 10.999 9.577 1.00 59.97 216 PRO A CA 1
ATOM 1603 C C . PRO A 1 216 ? -10.964 11.120 9.990 1.00 59.97 216 PRO A C 1
ATOM 1605 O O . PRO A 1 216 ? -11.890 10.999 9.192 1.00 59.97 216 PRO A O 1
ATOM 1608 N N . SER A 1 217 ? -11.198 11.386 11.271 1.00 46.91 217 SER A N 1
ATOM 1609 C CA . SER A 1 217 ? -12.540 11.449 11.868 1.00 46.91 217 SER A CA 1
ATOM 1610 C C . SER A 1 217 ? -13.378 12.682 11.509 1.00 46.91 217 SER A C 1
ATOM 1612 O O . SER A 1 217 ? -14.569 12.688 11.813 1.00 46.91 217 SER A O 1
ATOM 1614 N N . ASN A 1 218 ? -12.796 13.709 10.887 1.00 49.81 218 ASN A N 1
ATOM 1615 C CA . ASN A 1 218 ? -13.460 14.970 10.537 1.00 49.81 218 ASN A CA 1
ATOM 1616 C C . ASN A 1 218 ? -14.040 15.003 9.110 1.00 49.81 218 ASN A C 1
ATOM 1618 O O . ASN A 1 218 ? -14.584 16.031 8.718 1.00 49.81 218 ASN A O 1
ATOM 1622 N N . LEU A 1 219 ? -13.984 13.899 8.352 1.00 47.31 219 LEU A N 1
ATOM 1623 C CA . LEU A 1 219 ? -14.454 13.854 6.958 1.00 47.31 219 LEU A CA 1
ATOM 1624 C C . LEU A 1 219 ? -15.969 14.131 6.790 1.00 47.31 219 LEU A C 1
ATOM 1626 O O . LEU A 1 219 ? -16.435 14.318 5.675 1.00 47.31 219 LEU A O 1
ATOM 1630 N N . ALA A 1 220 ? -16.737 14.182 7.885 1.00 33.69 220 ALA A N 1
ATOM 1631 C CA . ALA A 1 220 ? -18.190 14.368 7.873 1.00 33.69 220 ALA A CA 1
ATOM 1632 C C . ALA A 1 220 ? -18.688 15.769 8.301 1.00 33.69 220 ALA A C 1
ATOM 1634 O O . ALA A 1 220 ? -19.897 15.964 8.351 1.00 33.69 220 ALA A O 1
ATOM 1635 N N . ALA A 1 221 ? -17.820 16.731 8.650 1.00 31.75 221 ALA A N 1
ATOM 1636 C CA . ALA A 1 221 ? -18.282 17.968 9.308 1.00 31.75 221 ALA A CA 1
ATOM 1637 C C . ALA A 1 221 ? -18.385 19.217 8.413 1.00 31.75 221 ALA A C 1
ATOM 1639 O O . ALA A 1 221 ? -19.161 20.110 8.727 1.00 31.75 221 ALA A O 1
ATOM 1640 N N . GLU A 1 222 ? -17.668 19.291 7.298 1.00 28.05 222 GLU A N 1
ATOM 1641 C CA . GLU A 1 222 ? -17.776 20.386 6.325 1.00 28.05 222 GLU A CA 1
ATOM 1642 C C . GLU A 1 222 ? -17.444 19.791 4.962 1.00 28.05 222 GLU A C 1
ATOM 1644 O O . GLU A 1 222 ? -16.424 19.118 4.896 1.00 28.05 222 GLU A O 1
ATOM 1649 N N . SER A 1 223 ? -18.323 19.960 3.960 1.00 29.98 223 SER A N 1
ATOM 1650 C CA . SER A 1 223 ? -18.167 19.892 2.477 1.00 29.98 223 SER A CA 1
ATOM 1651 C C . SER A 1 223 ? -16.857 19.355 1.832 1.00 29.98 223 SER A C 1
ATOM 1653 O O . SER A 1 223 ? -16.476 19.741 0.730 1.00 29.98 223 SER A O 1
ATOM 1655 N N . GLY A 1 224 ? -16.171 18.409 2.464 1.00 27.58 224 GLY A N 1
ATOM 1656 C CA . GLY A 1 224 ? -14.722 18.218 2.365 1.00 27.58 224 GLY A CA 1
ATOM 1657 C C . GLY A 1 224 ? -14.308 16.872 1.792 1.00 27.58 224 GLY A C 1
ATOM 1658 O O . GLY A 1 224 ? -13.144 16.497 1.888 1.00 27.58 224 GLY A O 1
ATOM 1659 N N . VAL A 1 225 ? -15.228 16.160 1.139 1.00 29.77 225 VAL A N 1
ATOM 1660 C CA . VAL A 1 225 ? -14.853 15.066 0.226 1.00 29.77 225 VAL A CA 1
ATOM 1661 C C . VAL A 1 225 ? -14.119 15.636 -1.005 1.00 29.77 225 VAL A C 1
ATOM 1663 O O . VAL A 1 225 ? -13.334 14.945 -1.644 1.00 29.77 225 VAL A O 1
ATOM 1666 N N . ALA A 1 226 ? -14.297 16.934 -1.286 1.00 26.98 226 ALA A N 1
ATOM 1667 C CA . ALA A 1 226 ? -13.783 17.623 -2.466 1.00 26.98 226 ALA A CA 1
ATOM 1668 C C . ALA A 1 226 ? -12.367 18.230 -2.332 1.00 26.98 226 ALA A C 1
ATOM 1670 O O . ALA A 1 226 ? -11.884 18.814 -3.299 1.00 26.98 226 ALA A O 1
ATOM 1671 N N . SER A 1 227 ? -11.681 18.133 -1.182 1.00 26.31 227 SER A N 1
ATOM 1672 C CA . SER A 1 227 ? -10.378 18.808 -0.989 1.00 26.31 227 SER A CA 1
ATOM 1673 C C . SER A 1 227 ? -9.140 17.904 -1.045 1.00 26.31 227 SER A C 1
ATOM 1675 O O . SER A 1 227 ? -8.027 18.425 -1.089 1.00 26.31 227 SER A O 1
ATOM 1677 N N . PHE A 1 228 ? -9.296 16.576 -1.119 1.00 26.33 228 PHE A N 1
ATOM 1678 C CA . PHE A 1 228 ? -8.162 15.648 -1.299 1.00 26.33 228 PHE A CA 1
ATOM 1679 C C . PHE A 1 228 ? -7.796 15.374 -2.768 1.00 26.33 228 PHE A C 1
ATOM 1681 O O . PHE A 1 228 ? -6.739 14.813 -3.042 1.00 26.33 228 PHE A O 1
ATOM 1688 N N . PHE A 1 229 ? -8.617 15.844 -3.708 1.00 26.05 229 PHE A N 1
ATOM 1689 C CA . PHE A 1 229 ? -8.317 15.888 -5.137 1.00 26.05 229 PHE A CA 1
ATOM 1690 C C . PHE A 1 229 ? -8.580 17.318 -5.615 1.00 26.05 229 PHE A C 1
ATOM 1692 O O . PHE A 1 229 ? -9.725 17.707 -5.829 1.00 26.05 229 PHE A O 1
ATOM 1699 N N . THR A 1 230 ? -7.549 18.161 -5.702 1.00 27.59 230 THR A N 1
ATOM 1700 C CA . THR A 1 230 ? -7.755 19.548 -6.131 1.00 27.59 230 THR A CA 1
ATOM 1701 C C . THR A 1 230 ? -8.006 19.636 -7.635 1.00 27.59 230 THR A C 1
ATOM 1703 O O . THR A 1 230 ? -7.133 19.355 -8.450 1.00 27.59 230 THR A O 1
ATOM 1706 N N . GLY A 1 231 ? -9.195 20.148 -7.962 1.00 24.89 231 GLY A N 1
ATOM 1707 C CA . GLY A 1 231 ? -9.426 21.038 -9.097 1.00 24.89 231 GLY A CA 1
ATOM 1708 C C . GLY A 1 231 ? -9.939 20.383 -10.378 1.00 24.89 231 GLY A C 1
ATOM 1709 O O . GLY A 1 231 ? -9.201 19.705 -11.078 1.00 24.89 231 GLY A O 1
ATOM 1710 N N . THR A 1 232 ? -11.182 20.740 -10.726 1.00 27.14 232 THR A N 1
ATOM 1711 C CA . THR A 1 232 ? -11.860 20.585 -12.033 1.00 27.14 232 THR A CA 1
ATOM 1712 C C . THR A 1 232 ? -12.476 19.227 -12.402 1.00 27.14 232 THR A C 1
ATOM 1714 O O . THR A 1 232 ? -12.322 18.772 -13.517 1.00 27.14 232 THR A O 1
ATOM 1717 N N . GLU A 1 233 ? -13.291 18.646 -11.515 1.00 30.89 233 GLU A N 1
ATOM 1718 C CA . GLU A 1 233 ? -14.389 17.708 -11.879 1.00 30.89 233 GLU A CA 1
ATOM 1719 C C . GLU A 1 233 ? -15.639 17.984 -10.996 1.00 30.89 233 GLU A C 1
ATOM 1721 O O . GLU A 1 233 ? -16.342 17.088 -10.538 1.00 30.89 233 GLU A O 1
ATOM 1726 N N . LEU A 1 234 ? -15.899 19.258 -10.663 1.00 34.53 234 LEU A N 1
ATOM 1727 C CA . LEU A 1 234 ? -16.957 19.655 -9.710 1.00 34.53 234 LEU A CA 1
ATOM 1728 C C . LEU A 1 234 ? -18.304 20.037 -10.349 1.00 34.53 234 LEU A C 1
ATOM 1730 O O . LEU A 1 234 ? -19.237 20.371 -9.626 1.00 34.53 234 LEU A O 1
ATOM 1734 N N . SER A 1 235 ? -18.457 19.973 -11.674 1.00 28.83 235 SER A N 1
ATOM 1735 C CA . SER A 1 235 ? -19.746 20.277 -12.318 1.00 28.83 235 SER A CA 1
ATOM 1736 C C . SER A 1 235 ? -20.667 19.063 -12.481 1.00 28.83 235 SER A C 1
ATOM 1738 O O . SER A 1 235 ? -21.875 19.254 -12.565 1.00 28.83 235 SER A O 1
ATOM 1740 N N . ASN A 1 236 ? -20.145 17.829 -12.458 1.00 29.48 236 ASN A N 1
ATOM 1741 C CA . ASN A 1 236 ? -20.955 16.624 -12.706 1.00 29.48 236 ASN A CA 1
ATOM 1742 C C . ASN A 1 236 ? -21.328 15.818 -11.447 1.00 29.48 236 ASN A C 1
ATOM 1744 O O . ASN A 1 236 ? -22.246 15.006 -11.506 1.00 29.48 236 ASN A O 1
ATOM 1748 N N . LEU A 1 237 ? -20.688 16.056 -10.296 1.00 31.41 237 LEU A N 1
ATOM 1749 C CA . LEU A 1 237 ? -21.008 15.354 -9.039 1.00 31.41 237 LEU A CA 1
ATOM 1750 C C . LEU A 1 237 ? -22.144 16.004 -8.237 1.00 31.41 237 LEU A C 1
ATOM 1752 O O . LEU A 1 237 ? -22.856 15.311 -7.512 1.00 31.41 237 LEU A O 1
ATOM 1756 N N . THR A 1 238 ? -22.370 17.307 -8.407 1.00 31.89 238 THR A N 1
ATOM 1757 C CA . THR A 1 238 ? -23.478 18.025 -7.752 1.00 31.89 238 THR A CA 1
ATOM 1758 C C . THR A 1 238 ? -24.843 17.574 -8.285 1.00 31.89 238 THR A C 1
ATOM 1760 O O . THR A 1 238 ? -25.827 17.624 -7.560 1.00 31.89 238 THR A O 1
ATOM 1763 N N . ALA A 1 239 ? -24.903 17.053 -9.517 1.00 31.19 239 ALA A N 1
ATOM 1764 C CA . ALA A 1 239 ? -26.134 16.542 -10.124 1.00 31.19 239 ALA A CA 1
ATOM 1765 C C . ALA A 1 239 ? -26.570 15.160 -9.589 1.00 31.19 239 ALA A C 1
ATOM 1767 O O . ALA A 1 239 ? -27.702 14.750 -9.824 1.00 31.19 239 ALA A O 1
ATOM 1768 N N . LEU A 1 240 ? -25.698 14.437 -8.869 1.00 29.78 240 LEU A N 1
ATOM 1769 C CA . LEU A 1 240 ? -25.996 13.104 -8.319 1.00 29.78 240 LEU A CA 1
ATOM 1770 C C . LEU A 1 240 ? -26.415 13.121 -6.838 1.00 29.78 240 LEU A C 1
ATOM 1772 O O . LEU A 1 240 ? -26.742 12.073 -6.282 1.00 29.78 240 LEU A O 1
ATOM 1776 N N . LEU A 1 241 ? -26.394 14.293 -6.197 1.00 32.72 241 LEU A N 1
ATOM 1777 C CA . LEU A 1 241 ? -26.671 14.481 -4.771 1.00 32.72 241 LEU A CA 1
ATOM 1778 C C . LEU A 1 241 ? -27.862 15.416 -4.539 1.00 32.72 241 LEU A C 1
ATOM 1780 O O . LEU A 1 241 ? -27.805 16.254 -3.644 1.00 32.72 241 LEU A O 1
ATOM 1784 N N . ASP A 1 242 ? -28.938 15.262 -5.317 1.00 27.91 242 ASP A N 1
ATOM 1785 C CA . ASP A 1 242 ? -30.217 15.940 -5.069 1.00 27.91 242 ASP A CA 1
ATOM 1786 C C . ASP A 1 242 ? -30.751 15.534 -3.676 1.00 27.91 242 ASP A C 1
ATOM 1788 O O . ASP A 1 242 ? -31.470 14.551 -3.493 1.00 27.91 242 ASP A O 1
ATOM 1792 N N . LEU A 1 243 ? -30.303 16.263 -2.655 1.00 32.25 243 LEU A N 1
ATOM 1793 C CA . LEU A 1 243 ? -30.802 16.225 -1.293 1.00 32.25 243 LEU A CA 1
ATOM 1794 C C . LEU A 1 243 ? -31.757 17.415 -1.157 1.00 32.25 243 LEU A C 1
ATOM 1796 O O . LEU A 1 243 ? -31.348 18.544 -1.444 1.00 32.25 243 LEU A O 1
ATOM 1800 N N . PRO A 1 244 ? -33.015 17.201 -0.737 1.00 29.66 244 PRO A N 1
ATOM 1801 C CA . PRO A 1 244 ? -33.954 18.295 -0.568 1.00 29.66 244 PRO A CA 1
ATOM 1802 C C . PRO A 1 244 ? -33.436 19.248 0.513 1.00 29.66 244 PRO A C 1
ATOM 1804 O O . PRO A 1 244 ? -33.034 18.829 1.599 1.00 29.66 244 PRO A O 1
ATOM 1807 N N . ALA A 1 245 ? -33.431 20.540 0.192 1.00 32.38 245 ALA A N 1
ATOM 1808 C CA . ALA A 1 245 ? -33.227 21.593 1.170 1.00 32.38 245 ALA A CA 1
ATOM 1809 C C . ALA A 1 245 ? -34.487 21.682 2.043 1.00 32.38 245 ALA A C 1
ATOM 1811 O O . ALA A 1 245 ? -35.517 22.169 1.579 1.00 32.38 245 ALA A O 1
ATOM 1812 N N . ASP A 1 246 ? -34.410 21.200 3.283 1.00 32.72 246 ASP A N 1
ATOM 1813 C CA . ASP A 1 246 ? -35.482 21.399 4.257 1.00 32.72 246 ASP A CA 1
ATOM 1814 C C . ASP A 1 246 ? -35.435 22.828 4.818 1.00 32.72 246 ASP A C 1
ATOM 1816 O O . ASP A 1 246 ? -34.405 23.306 5.307 1.00 32.72 246 ASP A O 1
ATOM 1820 N N . SER A 1 247 ? -36.589 23.486 4.707 1.00 39.25 247 SER A N 1
ATOM 1821 C CA . SER A 1 247 ? -37.024 24.691 5.420 1.00 39.25 247 SER A CA 1
ATOM 1822 C C . SER A 1 247 ? -37.425 24.387 6.857 1.00 39.25 247 SER A C 1
ATOM 1824 O O . SER A 1 247 ? -38.154 23.381 7.025 1.00 39.25 247 SER A O 1
#